Protein AF-A0A969IE16-F1 (afdb_monomer)

Solvent-accessible surface area (backbone atoms only — not comparable to full-atom values): 16145 Å² total; per-residue (Å²): 141,84,81,85,60,90,79,83,78,72,95,80,60,90,93,64,93,76,69,37,54,61,17,44,64,42,77,85,84,87,69,98,59,84,78,69,101,61,89,82,81,37,71,27,31,68,40,43,80,76,87,82,88,80,82,66,77,87,78,64,79,41,52,57,22,57,60,37,79,88,81,93,77,80,84,84,74,79,79,85,70,75,57,89,92,49,91,68,72,74,70,88,71,63,65,51,72,48,69,47,83,52,96,87,23,39,40,36,38,35,39,38,72,48,93,55,48,50,35,40,30,45,29,38,22,78,51,100,84,59,77,42,79,74,52,78,43,70,70,52,87,98,50,46,72,49,75,50,74,47,76,89,68,68,65,42,62,38,39,36,35,41,38,33,36,27,70,87,66,50,78,48,71,52,73,79,37,81,44,76,39,72,74,75,64,66,68,48,71,40,57,69,67,17,71,62,46,33,39,37,36,33,74,43,51,52,75,41,52,42,33,35,22,41,84,87,66,50,76,77,44,76,46,74,33,84,57,68,36,58,60,47,80,45,77,53,72,100,67,78,64,43,67,31,37,39,34,47,86,94,48,74,42,85,38,37,38,98

Radius of gyration: 37.21 Å; Cα contacts (8 Å, |Δi|>4): 464; chains: 1; bounding box: 57×72×101 Å

Structure (mmCIF, N/CA/C/O backbone):
data_AF-A0A969IE16-F1
#
_entry.id   AF-A0A969IE16-F1
#
loop_
_atom_site.group_PDB
_atom_site.id
_atom_site.type_symbol
_atom_site.label_atom_id
_atom_site.label_alt_id
_atom_site.label_comp_id
_atom_site.label_asym_id
_atom_site.label_entity_id
_atom_site.label_seq_id
_atom_site.pdbx_PDB_ins_code
_atom_site.Cartn_x
_atom_site.Cartn_y
_atom_site.Cartn_z
_atom_site.occupancy
_atom_site.B_iso_or_equiv
_atom_site.auth_seq_id
_atom_site.auth_comp_id
_atom_site.auth_asym_id
_atom_site.auth_atom_id
_atom_site.pdbx_PDB_model_num
ATOM 1 N N . MET A 1 1 ? 1.722 17.851 -39.954 1.00 42.44 1 MET A N 1
ATOM 2 C CA . MET A 1 1 ? 0.955 19.016 -40.426 1.00 42.44 1 MET A CA 1
ATOM 3 C C . MET A 1 1 ? 1.716 20.248 -39.992 1.00 42.44 1 MET A C 1
ATOM 5 O O . MET A 1 1 ? 1.753 20.522 -38.807 1.00 42.44 1 MET A O 1
ATOM 9 N N . GLU A 1 2 ? 2.359 20.914 -40.938 1.00 26.86 2 GLU A N 1
ATOM 10 C CA . GLU A 1 2 ? 2.408 22.371 -41.044 1.00 26.86 2 GLU A CA 1
ATOM 11 C C . GLU A 1 2 ? 2.876 22.633 -42.476 1.00 26.86 2 GLU A C 1
ATOM 13 O O . GLU A 1 2 ? 3.937 22.160 -42.878 1.00 26.86 2 GLU A O 1
ATOM 18 N N . VAL A 1 3 ? 2.042 23.287 -43.277 1.00 37.78 3 VAL A N 1
ATOM 19 C CA . VAL A 1 3 ? 2.473 23.854 -44.553 1.00 37.78 3 VAL A CA 1
ATOM 20 C C . VAL A 1 3 ? 2.306 25.344 -44.369 1.00 37.78 3 VAL A C 1
ATOM 22 O O . VAL A 1 3 ? 1.183 25.833 -44.254 1.00 37.78 3 VAL A O 1
ATOM 25 N N . ARG A 1 4 ? 3.426 26.053 -44.258 1.00 33.19 4 ARG A N 1
ATOM 26 C CA . ARG A 1 4 ? 3.413 27.509 -44.300 1.00 33.19 4 ARG A CA 1
ATOM 27 C C . ARG A 1 4 ? 3.286 27.911 -45.763 1.00 33.19 4 ARG A C 1
ATOM 29 O O . ARG A 1 4 ? 4.227 27.739 -46.533 1.00 33.19 4 ARG A O 1
ATOM 36 N N . GLY A 1 5 ? 2.099 28.371 -46.150 1.00 41.88 5 GLY A N 1
ATOM 37 C CA . GLY A 1 5 ? 1.962 29.214 -47.334 1.00 41.88 5 GLY A CA 1
ATOM 38 C C . GLY A 1 5 ? 2.622 30.558 -47.040 1.00 41.88 5 GLY A C 1
ATOM 39 O O . GLY A 1 5 ? 2.528 31.030 -45.910 1.00 41.88 5 GLY A O 1
ATOM 40 N N . GLY A 1 6 ? 3.327 31.125 -48.020 1.00 41.16 6 GLY A N 1
ATOM 41 C CA . GLY A 1 6 ? 3.998 32.412 -47.861 1.00 41.16 6 GLY A CA 1
ATOM 42 C C . GLY A 1 6 ? 2.996 33.510 -47.512 1.00 41.16 6 GLY A C 1
ATOM 43 O O . GLY A 1 6 ? 2.082 33.790 -48.275 1.00 41.16 6 GLY A O 1
ATOM 44 N N . ASP A 1 7 ? 3.184 34.110 -46.349 1.00 43.66 7 ASP A N 1
ATOM 45 C CA . ASP A 1 7 ? 2.354 35.131 -45.716 1.00 43.66 7 ASP A CA 1
ATOM 46 C C . ASP A 1 7 ? 2.906 36.548 -45.954 1.00 43.66 7 ASP A C 1
ATOM 48 O O . ASP A 1 7 ? 2.805 37.434 -45.109 1.00 43.66 7 ASP A O 1
ATOM 52 N N . ALA A 1 8 ? 3.509 36.786 -47.120 1.00 45.28 8 ALA A N 1
ATOM 53 C CA . ALA A 1 8 ? 3.999 38.112 -47.475 1.00 45.28 8 ALA A CA 1
ATOM 54 C C . ALA A 1 8 ? 2.849 38.998 -47.978 1.00 45.28 8 ALA A C 1
ATOM 56 O O . ALA A 1 8 ? 2.686 39.179 -49.179 1.00 45.28 8 ALA A O 1
ATOM 57 N N . ASP A 1 9 ? 2.086 39.563 -47.043 1.00 49.56 9 ASP A N 1
ATOM 58 C CA . ASP A 1 9 ? 1.078 40.595 -47.299 1.00 49.56 9 ASP A CA 1
ATOM 59 C C . ASP A 1 9 ? 1.469 41.866 -46.522 1.00 49.56 9 ASP A C 1
ATOM 61 O O . ASP A 1 9 ? 0.946 42.175 -45.454 1.00 49.56 9 ASP A O 1
ATOM 65 N N . ASN A 1 10 ? 2.481 42.587 -47.020 1.00 47.88 10 ASN A N 1
ATOM 66 C CA . ASN A 1 10 ? 2.971 43.835 -46.409 1.00 47.88 10 ASN A CA 1
ATOM 67 C C . ASN A 1 10 ? 2.652 45.055 -47.291 1.00 47.88 10 ASN A C 1
ATOM 69 O O . ASN A 1 10 ? 3.506 45.922 -47.507 1.00 47.88 10 ASN A O 1
ATOM 73 N N . ASP A 1 11 ? 1.415 45.116 -47.781 1.00 48.75 11 ASP A N 1
ATOM 74 C CA . ASP A 1 11 ? 0.915 46.011 -48.837 1.00 48.75 11 ASP A CA 1
ATOM 75 C C . ASP A 1 11 ? 0.783 47.506 -48.449 1.00 48.75 11 ASP A C 1
ATOM 77 O O . ASP A 1 11 ? -0.031 48.245 -48.991 1.00 48.75 11 ASP A O 1
ATOM 81 N N . LEU A 1 12 ? 1.560 47.999 -47.475 1.00 47.72 12 LEU A N 1
ATOM 82 C CA . LEU A 1 12 ? 1.444 49.383 -46.974 1.00 47.72 12 LEU A CA 1
ATOM 83 C C . LEU A 1 12 ? 2.780 50.138 -46.843 1.00 47.72 12 LEU A C 1
ATOM 85 O O . LEU A 1 12 ? 2.827 51.204 -46.228 1.00 47.72 12 LEU A O 1
ATOM 89 N N . ILE A 1 13 ? 3.877 49.636 -47.424 1.00 50.53 13 ILE A N 1
ATOM 90 C CA . ILE A 1 13 ? 5.187 50.315 -47.377 1.00 50.53 13 ILE A CA 1
ATOM 91 C C . ILE A 1 13 ? 5.521 50.929 -48.743 1.00 50.53 13 ILE A C 1
ATOM 93 O O . ILE A 1 13 ? 5.905 50.227 -49.676 1.00 50.53 13 ILE A O 1
ATOM 97 N N . ALA A 1 14 ? 5.435 52.258 -48.846 1.00 49.47 14 ALA A N 1
ATOM 98 C CA . ALA A 1 14 ? 5.802 53.002 -50.051 1.00 49.47 14 ALA A CA 1
ATOM 99 C C . ALA A 1 14 ? 7.294 52.821 -50.410 1.00 49.47 14 ALA A C 1
ATOM 101 O O . ALA A 1 14 ? 8.170 52.970 -49.556 1.00 49.47 14 ALA A O 1
ATOM 102 N N . GLY A 1 15 ? 7.583 52.527 -51.685 1.00 50.75 15 GLY A N 1
ATOM 103 C CA . GLY A 1 15 ? 8.948 52.424 -52.227 1.00 50.75 15 GLY A CA 1
ATOM 104 C C . GLY A 1 15 ? 9.529 51.008 -52.334 1.00 50.75 15 GLY A C 1
ATOM 105 O O . GLY A 1 15 ? 10.726 50.868 -52.580 1.00 50.75 15 GLY A O 1
ATOM 106 N N . ARG A 1 16 ? 8.721 49.955 -52.161 1.00 52.88 16 ARG A N 1
ATOM 107 C CA . ARG A 1 16 ? 9.145 48.564 -52.388 1.00 52.88 16 ARG A CA 1
ATOM 108 C C . ARG A 1 16 ? 8.321 47.943 -53.516 1.00 52.88 16 ARG A C 1
ATOM 110 O O . ARG A 1 16 ? 7.105 47.886 -53.415 1.00 52.88 16 ARG A O 1
ATOM 117 N N . CYS A 1 17 ? 8.988 47.501 -54.581 1.00 53.72 17 CYS A N 1
ATOM 118 C CA . CYS A 1 17 ? 8.360 46.727 -55.653 1.00 53.72 17 CYS A CA 1
ATOM 119 C C . CYS A 1 17 ? 8.268 45.265 -55.187 1.00 53.72 17 CYS A C 1
ATOM 121 O O . CYS A 1 17 ? 9.309 44.633 -54.982 1.00 53.72 17 CYS A O 1
ATOM 123 N N . TYR A 1 18 ? 7.062 44.732 -55.000 1.00 55.25 18 TYR A N 1
ATOM 124 C CA . TYR A 1 18 ? 6.850 43.317 -54.690 1.00 55.25 18 TYR A CA 1
ATOM 125 C C . TYR A 1 18 ? 6.189 42.616 -55.880 1.00 55.25 18 TYR A C 1
ATOM 127 O O . TYR A 1 18 ? 5.458 43.231 -56.645 1.00 55.25 18 TYR A O 1
ATOM 135 N N . GLY A 1 19 ? 6.495 41.332 -56.075 1.00 52.09 19 GLY A N 1
ATOM 136 C CA . GLY A 1 19 ? 5.800 40.497 -57.055 1.00 52.09 19 GLY A CA 1
ATOM 137 C C . GLY A 1 19 ? 4.499 39.950 -56.470 1.00 52.09 19 GLY A C 1
ATOM 138 O O . GLY A 1 19 ? 4.369 39.840 -55.252 1.00 52.09 19 GLY A O 1
ATOM 139 N N . ALA A 1 20 ? 3.551 39.577 -57.330 1.00 52.91 20 ALA A N 1
ATOM 140 C CA . ALA A 1 20 ? 2.318 38.937 -56.883 1.00 52.91 20 ALA A CA 1
ATOM 141 C C . ALA A 1 20 ? 2.622 37.637 -56.111 1.00 52.91 20 ALA A C 1
ATOM 143 O O . ALA A 1 20 ? 3.535 36.888 -56.468 1.00 52.91 20 ALA A O 1
ATOM 144 N N . GLY A 1 21 ? 1.857 37.372 -55.048 1.00 55.50 21 GLY A N 1
ATOM 145 C CA . GLY A 1 21 ? 2.008 36.163 -54.238 1.00 55.50 21 GLY A CA 1
ATOM 146 C C . GLY A 1 21 ? 1.845 34.887 -55.075 1.00 55.50 21 GLY A C 1
ATOM 147 O O . GLY A 1 21 ? 0.892 34.751 -55.845 1.00 55.50 21 GLY A O 1
ATOM 148 N N . GLY A 1 22 ? 2.790 33.952 -54.942 1.00 56.88 22 GLY A N 1
ATOM 149 C CA . GLY A 1 22 ? 2.736 32.650 -55.614 1.00 56.88 22 GLY A CA 1
ATOM 150 C C . GLY A 1 22 ? 1.655 31.734 -55.031 1.00 56.88 22 GLY A C 1
ATOM 151 O O . GLY A 1 22 ? 1.342 31.804 -53.841 1.00 56.88 22 GLY A O 1
ATOM 152 N N . GLY A 1 23 ? 1.090 30.852 -55.862 1.00 56.50 23 GLY A N 1
ATOM 153 C CA . GLY A 1 23 ? 0.103 29.866 -55.415 1.00 56.50 23 GLY A CA 1
ATOM 154 C C . GLY A 1 23 ? 0.731 28.832 -54.471 1.00 56.50 23 GLY A C 1
ATOM 155 O O . GLY A 1 23 ? 1.742 28.215 -54.801 1.00 56.50 23 GLY A O 1
ATOM 156 N N . GLY A 1 24 ? 0.146 28.623 -53.287 1.00 58.28 24 GLY A N 1
ATOM 157 C CA . GLY A 1 24 ? 0.629 27.624 -52.324 1.00 58.28 24 GLY A CA 1
ATOM 158 C C . GLY A 1 24 ? 0.684 26.201 -52.909 1.00 58.28 24 GLY A C 1
ATOM 159 O O . GLY A 1 24 ? -0.177 25.804 -53.699 1.00 58.28 24 GLY A O 1
ATOM 160 N N . GLY A 1 25 ? 1.704 25.428 -52.522 1.00 56.16 25 GLY A N 1
ATOM 161 C CA . GLY A 1 25 ? 1.885 24.033 -52.943 1.00 56.16 25 GLY A CA 1
ATOM 162 C C . GLY A 1 25 ? 0.983 23.045 -52.190 1.00 56.16 25 GLY A C 1
ATOM 163 O O . GLY A 1 25 ? 0.630 23.267 -51.030 1.00 56.16 25 GLY A O 1
ATOM 164 N N . GLY A 1 26 ? 0.615 21.940 -52.849 1.00 54.84 26 GLY A N 1
ATOM 165 C CA . GLY A 1 26 ? -0.214 20.881 -52.262 1.00 54.84 26 GLY A CA 1
ATOM 166 C C . GLY A 1 26 ? 0.490 20.097 -51.141 1.00 54.84 26 GLY A C 1
ATOM 167 O O . GLY A 1 26 ? 1.684 19.814 -51.221 1.00 54.84 26 GLY A O 1
ATOM 168 N N . GLY A 1 27 ? -0.255 19.727 -50.093 1.00 50.28 27 GLY A N 1
ATOM 169 C CA . GLY A 1 27 ? 0.232 18.927 -48.958 1.00 50.28 27 GLY A CA 1
ATOM 170 C C . GLY A 1 27 ? -0.046 17.423 -49.088 1.00 50.28 27 GLY A C 1
ATOM 171 O O . GLY A 1 27 ? -0.845 16.988 -49.915 1.00 50.28 27 GLY A O 1
ATOM 172 N N . THR A 1 28 ? 0.593 16.610 -48.242 1.00 53.06 28 THR A N 1
ATOM 173 C CA . THR A 1 28 ? 0.395 15.148 -48.201 1.00 53.06 28 THR A CA 1
ATOM 174 C C . THR A 1 28 ? -0.654 14.756 -47.157 1.00 53.06 28 THR A C 1
ATOM 176 O O . THR A 1 28 ? -0.564 15.170 -45.999 1.00 53.06 28 THR A O 1
ATOM 179 N N . ILE A 1 29 ? -1.622 13.917 -47.541 1.00 54.16 29 ILE A N 1
ATOM 180 C CA . ILE A 1 29 ? -2.645 13.348 -46.646 1.00 54.16 29 ILE A CA 1
ATOM 181 C C . ILE A 1 29 ? -2.369 11.852 -46.466 1.00 54.16 29 ILE A C 1
ATOM 183 O O . ILE A 1 29 ? -2.183 11.133 -47.446 1.00 54.16 29 ILE A O 1
ATOM 187 N N . TYR A 1 30 ? -2.363 11.382 -45.216 1.00 55.81 30 TYR A N 1
ATOM 188 C CA . TYR A 1 30 ? -2.084 9.988 -44.864 1.00 55.81 30 TYR A CA 1
ATOM 189 C C . TYR A 1 30 ? -3.334 9.306 -44.304 1.00 55.81 30 TYR A C 1
ATOM 191 O O . TYR A 1 30 ? -3.970 9.825 -43.387 1.00 55.81 30 TYR A O 1
ATOM 199 N N . PHE A 1 31 ? -3.639 8.105 -44.799 1.00 56.19 31 PHE A N 1
ATOM 200 C CA . PHE A 1 31 ? -4.693 7.244 -44.261 1.00 56.19 31 PHE A CA 1
ATOM 201 C C . PHE A 1 31 ? -4.073 5.958 -43.715 1.00 56.19 31 PHE A C 1
ATOM 203 O O . PHE A 1 31 ? -3.248 5.330 -44.371 1.00 56.19 31 PHE A O 1
ATOM 210 N N . LYS A 1 32 ? -4.471 5.559 -42.503 1.00 50.78 32 LYS A N 1
ATOM 211 C CA . LYS A 1 32 ? -3.962 4.342 -41.847 1.00 50.78 32 LYS A CA 1
ATOM 212 C C . LYS A 1 32 ? -4.517 3.049 -42.472 1.00 50.78 32 LYS A C 1
ATOM 214 O O . LYS A 1 32 ? -3.916 1.999 -42.298 1.00 50.78 32 LYS A O 1
ATOM 219 N N . ASN A 1 33 ? -5.640 3.138 -43.190 1.00 60.22 33 ASN A N 1
ATOM 220 C CA . ASN A 1 33 ? -6.394 2.026 -43.784 1.00 60.22 33 ASN A CA 1
ATOM 221 C C . ASN A 1 33 ? -6.844 2.387 -45.221 1.00 60.22 33 ASN A C 1
ATOM 223 O O . ASN A 1 33 ? -6.451 3.433 -45.737 1.00 60.22 33 ASN A O 1
ATOM 227 N N . THR A 1 34 ? -7.687 1.554 -45.854 1.00 59.12 34 THR A N 1
ATOM 228 C CA . THR A 1 34 ? -8.293 1.821 -47.177 1.00 59.12 34 THR A CA 1
ATOM 229 C C . THR A 1 34 ? -8.845 3.241 -47.269 1.00 59.12 34 THR A C 1
ATOM 231 O O . THR A 1 34 ? -9.634 3.654 -46.417 1.00 59.12 34 THR A O 1
ATOM 234 N N . ILE A 1 35 ? -8.416 3.968 -48.305 1.00 58.06 35 ILE A N 1
ATOM 235 C CA . ILE A 1 35 ? -8.807 5.357 -48.557 1.00 58.06 35 ILE A CA 1
ATOM 236 C C . ILE A 1 35 ? -10.342 5.395 -48.670 1.00 58.06 35 ILE A C 1
ATOM 238 O O . ILE A 1 35 ? -10.890 4.680 -49.513 1.00 58.06 35 ILE A O 1
ATOM 242 N N . PRO A 1 36 ? -11.057 6.160 -47.822 1.00 56.34 36 PRO A N 1
ATOM 243 C CA . PRO A 1 36 ? -12.496 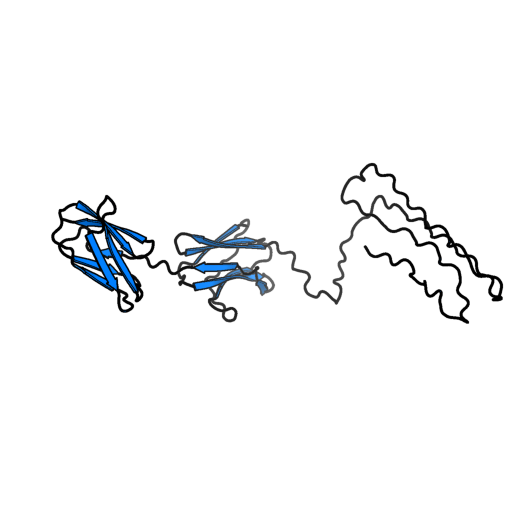6.338 -47.992 1.00 56.34 36 PRO A CA 1
ATOM 244 C C . PRO A 1 36 ? -12.772 6.938 -49.382 1.00 56.34 36 PRO A C 1
ATOM 246 O O . PRO A 1 36 ? -11.903 7.634 -49.905 1.00 56.34 36 PRO A O 1
ATOM 249 N N . PRO A 1 37 ? -13.938 6.691 -50.007 1.00 54.12 37 PRO A N 1
ATOM 250 C CA . PRO A 1 37 ? -14.259 7.231 -51.326 1.00 54.12 37 PRO A CA 1
ATOM 251 C C . PRO A 1 37 ? -14.436 8.750 -51.219 1.00 54.12 37 PRO A C 1
ATOM 253 O O . PRO A 1 37 ? -15.535 9.265 -51.039 1.00 54.12 37 PRO A O 1
ATOM 256 N N . VAL A 1 38 ? -13.318 9.462 -51.256 1.00 55.84 38 VAL A N 1
ATOM 257 C CA . VAL A 1 38 ? -13.221 10.910 -51.145 1.00 55.84 38 VAL A CA 1
ATOM 258 C C . VAL A 1 38 ? -12.516 11.392 -52.399 1.00 55.84 38 VAL A C 1
ATOM 260 O O . VAL A 1 38 ? -11.486 10.850 -52.804 1.00 55.84 38 VAL A O 1
ATOM 263 N N . THR A 1 39 ? -13.085 12.409 -53.034 1.00 52.59 39 THR A N 1
ATOM 264 C CA . THR A 1 39 ? -12.461 13.081 -54.168 1.00 52.59 39 THR A CA 1
ATOM 265 C C . THR A 1 39 ? -11.225 13.828 -53.664 1.00 52.59 39 THR A C 1
ATOM 267 O O . THR A 1 39 ? -11.344 14.863 -53.013 1.00 52.59 39 THR A O 1
ATOM 270 N N . ASN A 1 40 ? -10.032 13.293 -53.926 1.00 57.03 40 ASN A N 1
ATOM 271 C CA . ASN A 1 40 ? -8.771 13.941 -53.568 1.00 57.03 40 ASN A CA 1
ATOM 272 C C . ASN A 1 40 ? -8.393 14.932 -54.674 1.00 57.03 40 ASN A C 1
ATOM 274 O O . ASN A 1 40 ? -8.046 14.516 -55.777 1.00 57.03 40 ASN A O 1
ATOM 278 N N . ASN A 1 41 ? -8.461 16.233 -54.392 1.00 58.34 41 ASN A N 1
ATOM 279 C CA . ASN A 1 41 ? -7.926 17.254 -55.288 1.00 58.34 41 ASN A CA 1
ATOM 280 C C . ASN A 1 41 ? -6.509 17.623 -54.835 1.00 58.34 41 ASN A C 1
ATOM 282 O O . ASN A 1 41 ? -6.332 18.131 -53.729 1.00 58.34 41 ASN A O 1
ATOM 286 N N . THR A 1 42 ? -5.512 17.353 -55.677 1.00 59.53 42 THR A N 1
ATOM 287 C CA . THR A 1 42 ? -4.107 17.694 -55.416 1.00 59.53 42 THR A CA 1
ATOM 288 C C . THR A 1 42 ? -3.611 18.858 -56.269 1.00 59.53 42 THR A C 1
ATOM 290 O O . THR A 1 42 ? -2.415 19.139 -56.257 1.00 59.53 42 THR A O 1
ATOM 293 N N . ASN A 1 43 ? -4.493 19.542 -57.005 1.00 59.59 43 ASN A N 1
ATOM 294 C CA . ASN A 1 43 ? -4.106 20.682 -57.832 1.00 59.59 43 ASN A CA 1
ATOM 295 C C . ASN A 1 43 ? -3.456 21.774 -56.972 1.00 59.59 43 ASN A C 1
ATOM 297 O O . ASN A 1 43 ? -3.962 22.110 -55.899 1.00 59.59 43 ASN A O 1
ATOM 301 N N . GLY A 1 44 ? -2.335 22.318 -57.446 1.00 58.84 44 GLY A N 1
ATOM 302 C CA . GLY A 1 44 ? -1.690 23.454 -56.797 1.00 58.84 44 GLY A CA 1
ATOM 303 C C . GLY A 1 44 ? -2.559 24.710 -56.864 1.00 58.84 44 GLY A C 1
ATOM 304 O O . GLY A 1 44 ? -3.463 24.816 -57.699 1.00 58.84 44 GLY A O 1
ATOM 305 N N . GLY A 1 45 ? -2.305 25.656 -55.957 1.00 61.16 45 GLY A N 1
ATOM 306 C CA . GLY A 1 45 ? -3.013 26.934 -55.946 1.00 61.16 45 GLY A CA 1
ATOM 307 C C . GLY A 1 45 ? -2.786 27.718 -57.240 1.00 61.16 45 GLY A C 1
ATOM 308 O O . GLY A 1 45 ? -1.690 27.701 -57.804 1.00 61.16 45 GLY A O 1
ATOM 309 N N . VAL A 1 46 ? -3.822 28.419 -57.704 1.00 59.94 46 VAL A N 1
ATOM 310 C CA . VAL A 1 46 ? -3.711 29.346 -58.839 1.00 59.94 46 VAL A CA 1
ATOM 311 C C . VAL A 1 46 ? -2.772 30.491 -58.455 1.00 59.94 46 VAL A C 1
ATOM 313 O O . VAL A 1 46 ? -2.716 30.890 -57.291 1.00 59.94 46 VAL A O 1
ATOM 316 N N . ALA A 1 47 ? -2.028 31.001 -59.430 1.00 58.78 47 ALA A N 1
ATOM 317 C CA . ALA A 1 47 ? -1.185 32.171 -59.254 1.00 58.78 47 ALA A CA 1
ATOM 318 C C . ALA A 1 47 ? -2.008 33.392 -58.789 1.00 58.78 47 ALA A C 1
ATOM 320 O O . ALA A 1 47 ? -3.145 33.579 -59.232 1.00 58.78 47 ALA A O 1
ATOM 321 N N . GLY A 1 48 ? -1.449 34.213 -57.893 1.00 57.84 48 GLY A N 1
ATOM 322 C CA . GLY A 1 48 ? -2.110 35.427 -57.409 1.00 57.84 48 GLY A CA 1
ATOM 323 C C . GLY A 1 48 ? -2.371 36.453 -58.520 1.00 57.84 48 GLY A C 1
ATOM 324 O O . GLY A 1 48 ? -1.724 36.446 -59.563 1.00 57.84 48 GLY A O 1
ATOM 325 N N . ILE A 1 49 ? -3.327 37.358 -58.304 1.00 57.62 49 ILE A N 1
ATOM 326 C CA . ILE A 1 49 ? -3.594 38.471 -59.228 1.00 57.62 49 ILE A CA 1
ATOM 327 C C . ILE A 1 49 ? -2.620 39.610 -58.902 1.00 57.62 49 ILE A C 1
ATOM 329 O O . ILE A 1 49 ? -2.496 39.995 -57.744 1.00 57.62 49 ILE A O 1
ATOM 333 N N . ASN A 1 50 ? -1.936 40.155 -59.911 1.00 57.03 50 ASN A N 1
ATOM 334 C CA . ASN A 1 50 ? -1.116 41.361 -59.766 1.00 57.03 50 ASN A CA 1
ATOM 335 C C . ASN A 1 50 ? -2.023 42.608 -59.843 1.00 57.03 50 ASN A C 1
ATOM 337 O O . ASN A 1 50 ? -2.838 42.700 -60.764 1.00 57.03 50 ASN A O 1
ATOM 341 N N . ILE A 1 51 ? -1.924 43.528 -58.875 1.00 55.56 51 ILE A N 1
ATOM 342 C CA . ILE A 1 51 ? -2.833 44.690 -58.758 1.00 55.56 51 ILE A CA 1
ATOM 343 C C . ILE A 1 51 ? -2.072 46.034 -58.849 1.00 55.56 51 ILE A C 1
ATOM 345 O O . ILE A 1 51 ? -2.685 47.098 -58.793 1.00 55.56 51 ILE A O 1
ATOM 349 N N . ASP A 1 52 ? -0.756 46.047 -59.074 1.00 54.88 52 ASP A N 1
ATOM 350 C CA . ASP A 1 52 ? 0.057 47.263 -59.004 1.00 54.88 52 ASP A CA 1
ATOM 351 C C . ASP A 1 52 ? 0.601 47.757 -60.363 1.00 54.88 52 ASP A C 1
ATOM 353 O O . ASP A 1 52 ? 1.404 47.124 -61.039 1.00 54.88 52 ASP A O 1
ATOM 357 N N . ASN A 1 53 ? 0.195 48.980 -60.736 1.00 56.88 53 ASN A N 1
ATOM 358 C CA . ASN A 1 53 ? 0.699 49.748 -61.886 1.00 56.88 53 ASN A CA 1
ATOM 359 C C . ASN A 1 53 ? 1.513 50.974 -61.420 1.00 56.88 53 ASN A C 1
ATOM 361 O O . ASN A 1 53 ? 1.259 52.104 -61.834 1.00 56.88 53 ASN A O 1
ATOM 365 N N . ASN A 1 54 ? 2.458 50.768 -60.497 1.00 53.31 54 ASN A N 1
ATOM 366 C CA . ASN A 1 54 ? 3.177 51.854 -59.813 1.00 53.31 54 ASN A CA 1
ATOM 367 C C . ASN A 1 54 ? 4.560 52.196 -60.410 1.00 53.31 54 ASN A C 1
ATOM 369 O O . ASN A 1 54 ? 5.443 52.688 -59.712 1.00 53.31 54 ASN A O 1
ATOM 373 N N . GLY A 1 55 ? 4.767 51.971 -61.712 1.00 58.53 55 GLY A N 1
ATOM 374 C CA . GLY A 1 55 ? 5.970 52.444 -62.418 1.00 58.53 55 GLY A CA 1
ATOM 375 C C . GLY A 1 55 ? 7.277 51.706 -62.089 1.00 58.53 55 GLY A C 1
ATOM 376 O O . GLY A 1 55 ? 8.351 52.190 -62.444 1.00 58.53 55 GLY A O 1
ATOM 377 N N . CYS A 1 56 ? 7.212 50.538 -61.444 1.00 54.41 56 CYS A N 1
ATOM 378 C CA . CYS A 1 56 ? 8.334 49.596 -61.384 1.00 54.41 56 CYS A CA 1
ATOM 379 C C . CYS A 1 56 ? 8.548 48.924 -62.764 1.00 54.41 56 CYS A C 1
ATOM 381 O O . CYS A 1 56 ? 7.668 48.957 -63.625 1.00 54.41 56 CYS A O 1
ATOM 383 N N . ALA A 1 57 ? 9.727 48.327 -62.997 1.00 58.19 57 ALA A N 1
ATOM 384 C CA . ALA A 1 57 ? 10.005 47.552 -64.215 1.00 58.19 57 ALA A CA 1
ATOM 385 C C . ALA A 1 57 ? 8.988 46.405 -64.416 1.00 58.19 57 ALA A C 1
ATOM 387 O O . ALA A 1 57 ? 8.301 46.027 -63.470 1.00 58.19 57 ALA A O 1
ATOM 388 N N . ALA A 1 58 ? 8.903 45.862 -65.642 1.00 56.44 58 ALA A N 1
ATOM 389 C CA . ALA A 1 58 ? 7.900 44.867 -66.039 1.00 56.44 58 ALA A CA 1
ATOM 390 C C . ALA A 1 58 ? 7.704 43.768 -64.966 1.00 56.44 58 ALA A C 1
ATOM 392 O O . ALA A 1 58 ? 8.687 43.123 -64.587 1.00 56.44 58 ALA A O 1
ATOM 393 N N . PRO A 1 59 ? 6.472 43.566 -64.460 1.00 54.41 59 PRO A N 1
ATOM 394 C CA . PRO A 1 59 ? 6.222 42.663 -63.342 1.00 54.41 59 PRO A CA 1
ATOM 395 C C . PRO A 1 59 ? 6.573 41.215 -63.705 1.00 54.41 59 PRO A C 1
ATOM 397 O O . PRO A 1 59 ? 6.245 40.736 -64.792 1.00 54.41 59 PRO A O 1
ATOM 400 N N . ILE A 1 60 ? 7.225 40.504 -62.779 1.00 57.09 60 ILE A N 1
ATOM 401 C CA . ILE A 1 60 ? 7.415 39.052 -62.876 1.00 57.09 60 ILE A CA 1
ATOM 402 C C . ILE A 1 60 ? 6.061 38.404 -62.575 1.00 57.09 60 ILE A C 1
ATOM 404 O O . ILE A 1 60 ? 5.475 38.655 -61.519 1.00 57.09 60 ILE A O 1
ATOM 408 N N . LEU A 1 61 ? 5.550 37.606 -63.514 1.00 56.62 61 LEU A N 1
ATOM 409 C CA . LEU A 1 61 ? 4.270 36.926 -63.344 1.00 56.62 61 LEU A CA 1
ATOM 410 C C . LEU A 1 61 ? 4.376 35.868 -62.231 1.00 56.62 61 LEU A C 1
ATOM 412 O O . LEU A 1 61 ? 5.380 35.155 -62.173 1.00 56.62 61 LEU A O 1
ATOM 416 N N . PRO A 1 62 ? 3.366 35.755 -61.353 1.00 56.16 62 PRO A N 1
ATOM 417 C CA . PRO A 1 62 ? 3.324 34.691 -60.363 1.00 56.16 62 PRO A CA 1
ATOM 418 C C . PRO A 1 62 ? 3.114 33.344 -61.061 1.00 56.16 62 PRO A C 1
ATOM 420 O O . PRO A 1 62 ? 2.296 33.232 -61.975 1.00 56.16 62 PRO A O 1
ATOM 423 N N . ASP A 1 63 ? 3.823 32.317 -60.602 1.00 57.53 63 ASP A N 1
ATOM 424 C CA . ASP A 1 63 ? 3.611 30.945 -61.058 1.00 57.53 63 ASP A CA 1
ATOM 425 C C . ASP A 1 63 ? 2.540 30.240 -60.218 1.00 57.53 63 ASP A C 1
ATOM 427 O O . ASP A 1 63 ? 2.342 30.512 -59.025 1.00 57.53 63 ASP A O 1
ATOM 431 N N . ALA A 1 64 ? 1.836 29.308 -60.859 1.00 60.38 64 ALA A N 1
ATOM 432 C CA . ALA A 1 64 ? 0.936 28.401 -60.165 1.00 60.38 64 ALA A CA 1
ATOM 433 C C . ALA A 1 64 ? 1.736 27.418 -59.295 1.00 60.38 64 ALA A C 1
ATOM 435 O O . ALA A 1 64 ? 2.840 26.998 -59.649 1.00 60.38 64 ALA A O 1
ATOM 436 N N . GLY A 1 65 ? 1.151 27.009 -58.170 1.00 59.97 65 GLY A N 1
ATOM 437 C CA . GLY A 1 65 ? 1.733 25.960 -57.340 1.00 59.97 65 GLY A CA 1
ATOM 438 C C . GLY A 1 65 ? 1.783 24.623 -58.088 1.00 59.97 65 GLY A C 1
ATOM 439 O O . GLY A 1 65 ? 0.901 24.307 -58.890 1.00 59.97 65 GLY A O 1
ATOM 440 N N . LEU A 1 66 ? 2.792 23.797 -57.805 1.00 61.75 66 LEU A N 1
ATOM 441 C CA . LEU A 1 66 ? 2.840 22.429 -58.325 1.00 61.75 66 LEU A CA 1
ATOM 442 C C . LEU A 1 66 ? 1.753 21.561 -57.674 1.00 61.75 66 LEU A C 1
ATOM 444 O O . LEU A 1 66 ? 1.440 21.709 -56.488 1.00 61.75 66 LEU A O 1
ATOM 448 N N . ALA A 1 67 ? 1.201 20.627 -58.449 1.00 60.50 67 ALA A N 1
ATOM 449 C CA . ALA A 1 67 ? 0.256 19.647 -5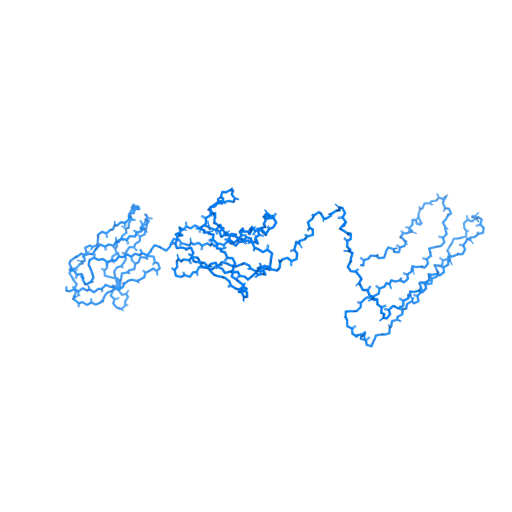7.932 1.00 60.50 67 ALA A CA 1
ATOM 450 C C . ALA A 1 67 ? 0.938 18.679 -56.947 1.00 60.50 67 ALA A C 1
ATOM 452 O O . ALA A 1 67 ? 2.072 18.245 -57.157 1.00 60.50 67 ALA A O 1
ATOM 453 N N . GLY A 1 68 ? 0.229 18.315 -55.879 1.00 58.59 68 GLY A N 1
ATOM 454 C CA . GLY A 1 68 ? 0.654 17.281 -54.938 1.00 58.59 68 GLY A CA 1
ATOM 455 C C . GLY A 1 68 ? 0.571 1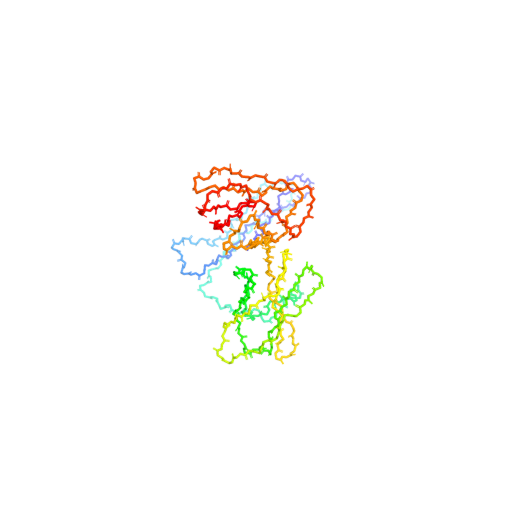5.874 -55.544 1.00 58.59 68 GLY A C 1
ATOM 456 O O . GLY A 1 68 ? -0.226 15.612 -56.448 1.00 58.59 68 GLY A O 1
ATOM 457 N N . ALA A 1 69 ? 1.370 14.946 -55.017 1.00 60.53 69 ALA A N 1
ATOM 458 C CA . ALA A 1 69 ? 1.391 13.549 -55.450 1.00 60.53 69 ALA A CA 1
ATOM 459 C C . ALA A 1 69 ? 0.628 12.634 -54.477 1.00 60.53 69 ALA A C 1
ATOM 461 O O . ALA A 1 69 ? 0.738 12.775 -53.257 1.00 60.53 69 ALA A O 1
ATOM 462 N N . VAL A 1 70 ? -0.104 11.654 -55.017 1.00 60.00 70 VAL A N 1
ATOM 463 C CA . VAL A 1 70 ? -0.715 10.568 -54.234 1.00 60.00 70 VAL A CA 1
ATOM 464 C C . VAL A 1 70 ? 0.254 9.390 -54.192 1.00 60.00 70 VAL A C 1
ATOM 466 O O . VAL A 1 70 ? 0.580 8.819 -55.229 1.00 60.00 70 VAL A O 1
ATOM 469 N N . ILE A 1 71 ? 0.701 9.007 -52.995 1.00 60.22 71 ILE A N 1
ATOM 470 C CA . ILE A 1 71 ? 1.581 7.848 -52.793 1.00 60.22 71 ILE A CA 1
ATOM 471 C C . ILE A 1 71 ? 0.742 6.708 -52.210 1.00 60.22 71 ILE A C 1
ATOM 473 O O . ILE A 1 71 ? 0.324 6.759 -51.056 1.00 60.22 71 ILE A O 1
ATOM 477 N N . SER A 1 72 ? 0.476 5.680 -53.018 1.00 55.69 72 SER A N 1
ATOM 478 C CA . SER A 1 72 ? -0.409 4.555 -52.673 1.00 55.69 72 SER A CA 1
ATOM 479 C C . SER A 1 72 ? 0.265 3.443 -51.863 1.00 55.69 72 SER A C 1
ATOM 481 O O . SER A 1 72 ? -0.419 2.576 -51.325 1.00 55.69 72 SER A O 1
ATOM 483 N N . SER A 1 73 ? 1.595 3.454 -51.754 1.00 55.78 73 SER A N 1
ATOM 484 C CA . SER A 1 73 ? 2.351 2.498 -50.945 1.00 55.78 73 SER A CA 1
ATOM 485 C C . SER A 1 73 ? 3.673 3.111 -50.500 1.00 55.78 73 SER A C 1
ATOM 487 O O . SER A 1 73 ? 4.516 3.433 -51.335 1.00 55.78 73 SER A O 1
ATOM 489 N N . TYR A 1 74 ? 3.872 3.239 -49.192 1.00 54.31 74 TYR A N 1
ATOM 490 C CA . TYR A 1 74 ? 5.164 3.584 -48.612 1.00 54.31 74 TYR A CA 1
ATOM 491 C C . TYR A 1 74 ? 5.547 2.504 -47.599 1.00 54.31 74 TYR A C 1
ATOM 493 O O . TYR A 1 74 ? 4.733 2.093 -46.773 1.00 54.31 74 TYR A O 1
ATOM 501 N N . ALA A 1 75 ? 6.782 2.013 -47.681 1.00 49.59 75 ALA A N 1
ATOM 502 C CA . ALA A 1 75 ? 7.352 1.180 -46.636 1.00 49.59 75 ALA A CA 1
ATOM 503 C C . ALA A 1 75 ? 7.929 2.119 -45.576 1.00 49.59 75 ALA A C 1
ATOM 505 O O . ALA A 1 75 ? 8.856 2.879 -45.852 1.00 49.59 75 ALA A O 1
ATOM 506 N N . PHE A 1 76 ? 7.378 2.100 -44.366 1.00 51.22 76 PHE A N 1
ATOM 507 C CA . PHE A 1 76 ? 8.078 2.697 -43.239 1.00 51.22 76 PHE A CA 1
ATOM 508 C C . PHE A 1 76 ? 9.260 1.784 -42.898 1.00 51.22 76 PHE A C 1
ATOM 510 O O . PHE A 1 76 ? 9.079 0.640 -42.492 1.00 51.22 76 PHE A O 1
ATOM 517 N N . SER A 1 77 ? 10.480 2.289 -43.051 1.00 52.03 77 SER A N 1
ATOM 518 C CA . SER A 1 77 ? 11.564 1.851 -42.181 1.00 52.03 77 SER A CA 1
ATOM 519 C C . SER A 1 77 ? 11.532 2.781 -40.982 1.00 52.03 77 SER A C 1
ATOM 521 O O . SER A 1 77 ? 11.579 4.000 -41.146 1.00 52.03 77 SER A O 1
ATOM 523 N N . SER A 1 78 ? 11.421 2.232 -39.775 1.00 50.31 78 SER A N 1
ATOM 524 C CA . SER A 1 78 ? 11.716 3.009 -38.574 1.00 50.31 78 SER A CA 1
ATOM 525 C C . SER A 1 78 ? 13.133 3.568 -38.694 1.00 50.31 78 SER A C 1
ATOM 527 O O . SER A 1 78 ? 14.038 2.826 -39.086 1.00 50.31 78 SER A O 1
ATOM 529 N N . SER A 1 79 ? 13.326 4.847 -38.364 1.00 45.66 79 SER A N 1
ATOM 530 C CA . SER A 1 79 ? 14.675 5.396 -38.217 1.00 45.66 79 SER A CA 1
ATOM 531 C C . SER A 1 79 ? 15.419 4.563 -37.176 1.00 45.66 79 SER A C 1
ATOM 533 O O . SER A 1 79 ? 14.936 4.404 -36.054 1.00 45.66 79 SER A O 1
ATOM 535 N N . VAL A 1 80 ? 16.554 3.991 -37.568 1.00 53.38 80 VAL A N 1
ATOM 536 C CA . VAL A 1 80 ? 17.500 3.348 -36.645 1.00 53.38 80 VAL A CA 1
ATOM 537 C C . VAL A 1 80 ? 18.480 4.354 -36.048 1.00 53.38 80 VAL A C 1
ATOM 539 O O . VAL A 1 80 ? 19.160 4.015 -35.085 1.00 53.38 80 VAL A O 1
ATOM 542 N N . ASP A 1 81 ? 18.494 5.589 -36.557 1.00 53.66 81 ASP A N 1
ATOM 543 C CA . ASP A 1 81 ? 19.243 6.690 -35.969 1.00 53.66 81 ASP A CA 1
ATOM 544 C C . ASP A 1 81 ? 18.360 7.424 -34.949 1.00 53.66 81 ASP A C 1
ATOM 546 O O . ASP A 1 81 ? 17.342 8.022 -35.336 1.00 53.66 81 ASP A O 1
ATOM 550 N N . PRO A 1 82 ? 18.686 7.363 -33.644 1.00 51.09 82 PRO A N 1
ATOM 551 C CA . PRO A 1 82 ? 18.070 8.237 -32.662 1.00 51.09 82 PRO A CA 1
ATOM 552 C C . PRO A 1 82 ? 18.499 9.679 -32.953 1.00 51.09 82 PRO A C 1
ATOM 554 O O . PRO A 1 82 ? 19.682 9.967 -33.090 1.00 51.09 82 PRO A O 1
ATOM 557 N N . SER A 1 83 ? 17.534 10.594 -33.043 1.00 49.34 83 SER A N 1
ATOM 558 C CA . SER A 1 83 ? 17.820 12.029 -33.073 1.00 49.34 83 SER A CA 1
ATOM 559 C C . SER A 1 83 ? 18.525 12.440 -31.778 1.00 49.34 83 SER A C 1
ATOM 561 O O . SER A 1 83 ? 18.036 12.091 -30.698 1.00 49.34 83 SER A O 1
ATOM 563 N N . ASP A 1 84 ? 19.591 13.238 -31.872 1.00 55.56 84 ASP A N 1
ATOM 564 C CA . ASP A 1 84 ? 20.357 13.749 -30.721 1.00 55.56 84 ASP A CA 1
ATOM 565 C C . ASP A 1 84 ? 19.496 14.519 -29.691 1.00 55.56 84 ASP A C 1
ATOM 567 O O . ASP A 1 84 ? 19.863 14.621 -28.522 1.00 55.56 84 ASP A O 1
ATOM 571 N N . ASP A 1 85 ? 18.296 14.969 -30.079 1.00 53.03 85 ASP A N 1
ATOM 572 C CA . ASP A 1 85 ? 17.330 15.654 -29.207 1.00 53.03 85 ASP A CA 1
ATOM 573 C C . ASP A 1 85 ? 16.434 14.720 -28.366 1.00 53.03 85 ASP A C 1
ATOM 575 O O . ASP A 1 85 ? 15.583 15.184 -27.601 1.00 53.03 85 ASP A O 1
ATOM 579 N N . CYS A 1 86 ? 16.596 13.394 -28.461 1.00 47.50 86 CYS A N 1
ATOM 580 C CA . CYS A 1 86 ? 15.838 12.447 -27.637 1.00 47.50 86 CYS A CA 1
ATOM 581 C C . CYS A 1 86 ? 16.709 11.273 -27.144 1.00 47.50 86 CYS A C 1
ATOM 583 O O . CYS A 1 86 ? 16.566 10.144 -27.616 1.00 47.50 86 CYS A O 1
ATOM 585 N N . PRO A 1 87 ? 17.587 11.486 -26.144 1.00 49.66 87 PRO A N 1
ATOM 586 C CA . PRO A 1 87 ? 18.517 10.458 -25.657 1.00 49.66 87 PRO A CA 1
ATOM 587 C C . PRO A 1 87 ? 17.839 9.295 -24.910 1.00 49.66 87 PRO A C 1
ATOM 589 O O . PRO A 1 87 ? 18.505 8.354 -24.481 1.00 49.66 87 PRO A O 1
ATOM 592 N N . PHE A 1 88 ? 16.514 9.325 -24.750 1.00 50.56 88 PHE A N 1
ATOM 593 C CA . PHE A 1 88 ? 15.752 8.271 -24.091 1.00 50.56 88 PHE A CA 1
ATOM 594 C C . PHE A 1 88 ? 14.677 7.726 -25.024 1.00 50.56 88 PHE A C 1
ATOM 596 O O . PHE A 1 88 ? 13.481 7.837 -24.755 1.00 50.56 88 PHE A O 1
ATOM 603 N N . ALA A 1 89 ? 15.109 7.070 -26.103 1.00 42.22 89 ALA A N 1
ATOM 604 C CA . ALA A 1 89 ? 14.284 6.044 -26.722 1.00 42.22 89 ALA A CA 1
ATOM 605 C C . ALA A 1 89 ? 13.882 5.058 -25.612 1.00 42.22 89 ALA A C 1
ATOM 607 O O . ALA A 1 89 ? 14.721 4.343 -25.052 1.00 42.22 89 ALA A O 1
ATOM 608 N N . LEU A 1 90 ? 12.606 5.095 -25.217 1.00 48.69 90 LEU A N 1
ATOM 609 C CA . LEU A 1 90 ? 12.087 4.246 -24.157 1.00 48.69 90 LEU A CA 1
ATOM 610 C C . LEU A 1 90 ? 12.354 2.803 -24.576 1.00 48.69 90 LEU A C 1
ATOM 612 O O . LEU A 1 90 ? 11.883 2.354 -25.621 1.00 48.69 90 LEU A O 1
ATOM 616 N N . SER A 1 91 ? 13.170 2.095 -23.795 1.00 48.69 91 SER A N 1
ATOM 617 C CA . SER A 1 91 ? 13.502 0.716 -24.114 1.00 48.69 91 SER A CA 1
ATOM 618 C C . SER A 1 91 ? 12.213 -0.075 -24.311 1.00 48.69 91 SER A C 1
ATOM 620 O O . SER A 1 91 ? 11.345 -0.067 -23.444 1.00 48.69 91 SER A O 1
ATOM 622 N N . THR A 1 92 ? 12.129 -0.786 -25.431 1.00 55.44 92 THR A N 1
ATOM 623 C CA . THR A 1 92 ? 10.997 -1.611 -25.886 1.00 55.44 92 THR A CA 1
ATOM 624 C C . THR A 1 92 ? 10.658 -2.801 -24.976 1.00 55.44 92 THR A C 1
ATOM 626 O O . THR A 1 92 ? 9.960 -3.724 -25.388 1.00 55.44 92 THR A O 1
ATOM 629 N N . LEU A 1 93 ? 11.138 -2.806 -23.729 1.00 63.69 93 LEU A N 1
ATOM 630 C CA . LEU A 1 93 ? 10.753 -3.781 -22.722 1.00 63.69 93 LEU A CA 1
ATOM 631 C C . LEU A 1 93 ? 9.298 -3.505 -22.326 1.00 63.69 93 LEU A C 1
ATOM 633 O O . LEU A 1 93 ? 9.011 -2.552 -21.599 1.00 63.69 93 LEU A O 1
ATOM 637 N N . PHE A 1 94 ? 8.379 -4.335 -22.816 1.00 65.62 94 PHE A N 1
ATOM 638 C CA . PHE A 1 94 ? 6.988 -4.288 -22.390 1.00 65.62 94 PHE A CA 1
ATOM 639 C C . PHE A 1 94 ? 6.918 -4.689 -20.918 1.00 65.62 94 PHE A C 1
ATOM 641 O O . PHE A 1 94 ? 7.186 -5.840 -20.563 1.00 65.62 94 PHE A O 1
ATOM 648 N N . ILE A 1 95 ? 6.587 -3.723 -20.061 1.00 78.62 95 ILE A N 1
ATOM 649 C CA . ILE A 1 95 ? 6.300 -3.991 -18.661 1.00 78.62 95 ILE A CA 1
ATOM 650 C C . ILE A 1 95 ? 5.046 -3.260 -18.211 1.00 78.62 95 ILE A C 1
ATOM 652 O O . ILE A 1 95 ? 4.921 -2.042 -18.357 1.00 78.62 95 ILE A O 1
ATOM 656 N N . SER A 1 96 ? 4.124 -4.013 -17.621 1.00 90.12 96 SER A N 1
ATOM 657 C CA . SER A 1 96 ? 3.024 -3.450 -16.848 1.00 90.12 96 SER A CA 1
ATOM 658 C C . SER A 1 96 ? 3.317 -3.676 -15.371 1.00 90.12 96 SER A C 1
ATOM 660 O O . SER A 1 96 ? 3.728 -4.760 -14.978 1.00 90.12 96 SER A O 1
ATOM 662 N N . PHE A 1 97 ? 3.156 -2.643 -14.550 1.00 94.62 97 PHE A N 1
ATOM 663 C CA . PHE A 1 97 ? 3.295 -2.738 -13.099 1.00 94.62 97 PHE A CA 1
ATOM 664 C C . PHE A 1 97 ? 2.072 -2.100 -12.464 1.00 94.62 97 PHE A C 1
ATOM 666 O O . PHE A 1 97 ? 1.689 -0.985 -12.832 1.00 94.62 97 PHE A O 1
ATOM 673 N N . ASN A 1 98 ? 1.464 -2.798 -11.516 1.00 95.75 98 ASN A N 1
ATOM 674 C CA . ASN A 1 98 ? 0.327 -2.329 -10.753 1.00 95.75 98 ASN A CA 1
ATOM 675 C C . ASN A 1 98 ? 0.506 -2.634 -9.266 1.00 95.75 98 ASN A C 1
ATOM 677 O O . ASN A 1 98 ? 1.201 -3.568 -8.877 1.00 95.75 98 ASN A O 1
ATOM 681 N N . ALA A 1 99 ? -0.145 -1.827 -8.437 1.00 95.25 99 ALA A N 1
ATOM 682 C CA . ALA A 1 99 ? -0.227 -2.043 -7.004 1.00 95.25 99 ALA A CA 1
ATOM 683 C C . ALA A 1 99 ? -1.671 -1.796 -6.572 1.00 95.25 99 ALA A C 1
ATOM 685 O O . ALA A 1 99 ? -2.293 -0.829 -7.022 1.00 95.25 99 ALA A O 1
ATOM 686 N N . ARG A 1 100 ? -2.209 -2.651 -5.702 1.00 93.31 100 ARG A N 1
ATOM 687 C CA . ARG A 1 100 ? -3.549 -2.480 -5.130 1.00 93.31 100 ARG A CA 1
ATOM 688 C C . ARG A 1 100 ? -3.587 -2.901 -3.668 1.00 93.31 100 ARG A C 1
ATOM 690 O O . ARG A 1 100 ? -2.892 -3.822 -3.253 1.00 93.31 100 ARG A O 1
ATOM 697 N N . LEU A 1 101 ? -4.416 -2.218 -2.887 1.00 89.50 101 LEU A N 1
ATOM 698 C CA . LEU A 1 101 ? -4.663 -2.560 -1.491 1.00 89.50 101 LEU A CA 1
ATOM 699 C C . LEU A 1 101 ? -5.690 -3.701 -1.424 1.00 89.50 101 LEU A C 1
ATOM 701 O O . LEU A 1 101 ? -6.800 -3.555 -1.930 1.00 89.50 101 LEU A O 1
ATOM 705 N N . VAL A 1 102 ? -5.329 -4.817 -0.793 1.00 86.44 102 VAL A N 1
ATOM 706 C CA . VAL A 1 102 ? -6.188 -5.991 -0.577 1.00 86.44 102 VAL A CA 1
ATOM 707 C C . VAL A 1 102 ? -6.020 -6.438 0.871 1.00 86.44 102 VAL A C 1
ATOM 709 O O . VAL A 1 102 ? -4.911 -6.751 1.288 1.00 86.44 102 VAL A O 1
ATOM 712 N N . ASN A 1 103 ? -7.101 -6.469 1.657 1.00 81.75 103 ASN A N 1
ATOM 713 C CA . ASN A 1 103 ? -7.078 -6.922 3.059 1.00 81.75 103 ASN A CA 1
ATOM 714 C C . ASN A 1 103 ? -5.965 -6.268 3.908 1.00 81.75 103 ASN A C 1
ATOM 716 O O . ASN A 1 103 ? -5.233 -6.959 4.611 1.00 81.75 103 ASN A O 1
ATOM 720 N N . GLN A 1 104 ? -5.816 -4.939 3.810 1.00 77.94 104 GLN A N 1
ATOM 721 C CA . GLN A 1 104 ? -4.767 -4.149 4.485 1.00 77.94 104 GLN A CA 1
ATOM 722 C C . GLN A 1 104 ? -3.325 -4.519 4.113 1.00 77.94 104 GLN A C 1
ATOM 724 O O . GLN A 1 104 ? -2.393 -4.131 4.805 1.00 77.94 104 GLN A O 1
ATOM 729 N N . LYS A 1 105 ? -3.127 -5.233 3.009 1.00 87.44 105 LYS A N 1
ATOM 730 C CA . LYS A 1 105 ? -1.819 -5.545 2.437 1.00 87.44 105 LYS A CA 1
ATOM 731 C C . LYS A 1 105 ? -1.749 -4.974 1.037 1.00 87.44 105 LYS A C 1
ATOM 733 O O . LYS A 1 105 ? -2.779 -4.800 0.384 1.00 87.44 105 LYS A O 1
ATOM 738 N N . VAL A 1 106 ? -0.550 -4.673 0.561 1.00 93.31 106 VAL A N 1
ATOM 739 C CA . VAL A 1 106 ? -0.397 -4.189 -0.812 1.00 93.31 106 VAL A CA 1
ATOM 740 C C . VAL A 1 106 ? 0.032 -5.343 -1.696 1.00 93.31 106 VAL A C 1
ATOM 742 O O . VAL A 1 106 ? 1.117 -5.895 -1.538 1.00 93.31 106 VAL A O 1
ATOM 745 N N . LEU A 1 107 ? -0.839 -5.699 -2.633 1.00 96.06 107 LEU A N 1
ATOM 746 C CA . LEU A 1 107 ? -0.540 -6.645 -3.692 1.00 96.06 107 LEU A CA 1
ATOM 747 C C . LEU A 1 107 ? 0.098 -5.887 -4.858 1.00 96.06 107 LEU A C 1
ATOM 749 O O . LEU A 1 107 ? -0.494 -4.952 -5.401 1.00 96.06 107 LEU A O 1
ATOM 753 N N . LEU A 1 108 ? 1.308 -6.295 -5.216 1.00 97.00 108 LEU A N 1
ATOM 754 C CA . LEU A 1 108 ? 2.072 -5.826 -6.362 1.00 97.00 108 LEU A CA 1
ATOM 755 C C . LEU A 1 108 ? 1.954 -6.866 -7.468 1.00 97.00 108 LEU A C 1
ATOM 757 O O . LEU A 1 108 ? 2.207 -8.041 -7.225 1.00 97.00 108 LEU A O 1
ATOM 761 N N . GLU A 1 109 ? 1.606 -6.437 -8.671 1.00 96.44 109 GLU A N 1
ATOM 762 C CA . GLU A 1 109 ? 1.436 -7.309 -9.833 1.00 96.44 109 GLU A CA 1
ATOM 763 C C . GLU A 1 109 ? 2.170 -6.709 -11.022 1.00 96.44 109 GLU A C 1
ATOM 765 O O . GLU A 1 109 ? 2.098 -5.501 -11.265 1.00 96.44 109 GLU A O 1
ATOM 770 N N . TRP A 1 110 ? 2.872 -7.545 -11.779 1.00 95.38 110 TRP A N 1
ATOM 771 C CA . TRP A 1 110 ? 3.488 -7.115 -13.025 1.00 95.38 110 TRP A CA 1
ATOM 772 C C . TRP A 1 110 ? 3.488 -8.188 -14.091 1.00 95.38 110 TRP A C 1
ATOM 774 O O . TRP A 1 110 ? 3.505 -9.386 -13.812 1.00 95.38 110 TRP A O 1
ATOM 784 N N . GLU A 1 111 ? 3.510 -7.717 -15.330 1.00 93.12 111 GLU A N 1
ATOM 785 C CA . GLU A 1 111 ? 3.749 -8.536 -16.504 1.00 93.12 111 GLU A CA 1
ATOM 786 C C . GLU A 1 111 ? 4.993 -8.029 -17.218 1.00 93.12 111 GLU A C 1
ATOM 788 O O . GLU A 1 111 ? 5.076 -6.835 -17.501 1.00 93.12 111 GLU A O 1
ATOM 793 N N . ALA A 1 112 ? 5.955 -8.914 -17.475 1.00 90.25 112 ALA A N 1
ATOM 794 C CA . ALA A 1 112 ? 7.235 -8.563 -18.076 1.00 90.25 112 ALA A CA 1
ATOM 795 C C . ALA A 1 112 ? 7.747 -9.667 -19.008 1.00 90.25 112 ALA A C 1
ATOM 797 O O . ALA A 1 112 ? 7.604 -10.856 -18.712 1.00 90.25 112 ALA A O 1
ATOM 798 N N . ASP A 1 113 ? 8.417 -9.266 -20.090 1.00 88.25 113 ASP A N 1
ATOM 799 C CA . ASP A 1 113 ? 9.257 -10.178 -20.868 1.00 88.25 113 ASP A CA 1
ATOM 800 C C . ASP A 1 113 ? 10.571 -10.445 -20.119 1.00 88.25 113 ASP A C 1
ATOM 802 O O . ASP A 1 113 ? 11.418 -9.565 -19.940 1.00 88.25 113 ASP A O 1
ATOM 806 N N . VAL A 1 114 ? 10.741 -11.690 -19.679 1.00 89.12 114 VAL A N 1
ATOM 807 C CA . VAL A 1 114 ? 11.891 -12.135 -18.891 1.00 89.12 114 VAL A CA 1
ATOM 808 C C . VAL A 1 114 ? 13.144 -12.425 -19.713 1.00 89.12 114 VAL A C 1
ATOM 810 O O . VAL A 1 114 ? 14.211 -12.628 -19.128 1.00 89.12 114 VAL A O 1
ATOM 813 N N . SER A 1 115 ? 13.062 -12.413 -21.049 1.00 87.00 115 SER A N 1
ATOM 814 C CA . SER A 1 115 ? 14.163 -12.786 -21.950 1.00 87.00 115 SER A CA 1
ATOM 815 C C . SER A 1 115 ? 15.478 -12.058 -21.629 1.00 87.00 115 SER A C 1
ATOM 817 O O . SER A 1 115 ? 16.562 -12.653 -21.681 1.00 87.00 115 SER A O 1
ATOM 819 N N . ARG A 1 116 ? 15.384 -10.792 -21.203 1.00 88.00 116 ARG A N 1
ATOM 820 C CA . ARG A 1 116 ? 16.520 -9.908 -20.887 1.00 88.00 116 ARG A CA 1
ATOM 821 C C . ARG A 1 116 ? 16.672 -9.575 -19.400 1.00 88.00 116 ARG A C 1
ATOM 823 O O . ARG A 1 11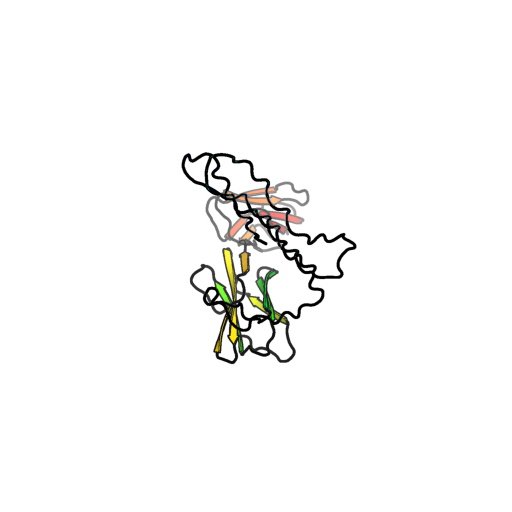6 ? 17.588 -8.834 -19.045 1.00 88.00 116 ARG A O 1
ATOM 830 N N . ILE A 1 117 ? 15.807 -10.097 -18.534 1.00 91.06 117 ILE A N 1
ATOM 831 C CA . ILE A 1 117 ? 15.770 -9.746 -17.109 1.00 91.06 117 ILE A CA 1
ATOM 832 C C . ILE A 1 117 ? 16.595 -10.754 -16.303 1.00 91.06 117 ILE A C 1
ATOM 834 O O . ILE A 1 117 ? 16.565 -11.955 -16.564 1.00 91.06 117 ILE A O 1
ATOM 838 N N . LYS A 1 118 ? 17.361 -10.247 -15.337 1.00 94.31 118 LYS A N 1
ATOM 839 C CA . LYS A 1 118 ? 18.148 -11.019 -14.367 1.00 94.31 118 LYS A CA 1
ATOM 840 C C . LYS A 1 118 ? 17.436 -11.111 -13.020 1.00 94.31 118 LYS A C 1
ATOM 842 O O . LYS A 1 118 ? 17.370 -12.197 -12.458 1.00 94.31 118 LYS A O 1
ATOM 847 N N . SER A 1 119 ? 16.886 -10.004 -12.518 1.00 95.50 119 SER A N 1
ATOM 848 C CA . SER A 1 119 ? 16.076 -10.013 -11.296 1.00 95.50 119 SER A CA 1
ATOM 849 C C . SER A 1 119 ? 15.061 -8.873 -11.235 1.00 95.50 119 SER A C 1
ATOM 851 O O . SER A 1 119 ? 15.233 -7.812 -11.844 1.00 95.50 119 SER A O 1
ATOM 853 N N . PHE A 1 120 ? 13.992 -9.116 -10.478 1.00 96.44 120 PHE A N 1
ATOM 854 C CA . PHE A 1 120 ? 12.963 -8.153 -10.111 1.00 96.44 120 PHE A CA 1
ATOM 855 C C . PHE A 1 120 ? 13.116 -7.780 -8.640 1.00 96.44 120 PHE A C 1
ATOM 857 O O . PHE A 1 120 ? 13.172 -8.649 -7.774 1.00 96.44 120 PHE A O 1
ATOM 864 N N . ILE A 1 121 ? 13.137 -6.489 -8.346 1.00 97.38 121 ILE A N 1
ATOM 865 C CA . ILE A 1 121 ? 13.306 -5.947 -7.002 1.00 97.38 121 ILE A CA 1
ATOM 866 C C . ILE A 1 121 ? 12.153 -4.969 -6.756 1.00 97.38 121 ILE A C 1
ATOM 868 O O . ILE A 1 121 ? 12.233 -3.803 -7.154 1.00 97.38 121 ILE A O 1
ATOM 872 N N . PRO A 1 122 ? 11.042 -5.424 -6.155 1.00 97.00 122 PRO A N 1
ATOM 873 C CA . PRO A 1 122 ? 10.000 -4.526 -5.688 1.00 97.00 122 PRO A CA 1
ATOM 874 C C . PRO A 1 122 ? 10.560 -3.600 -4.605 1.00 97.00 122 PRO A C 1
ATOM 876 O O . PRO A 1 122 ? 11.168 -4.057 -3.631 1.00 97.00 122 PRO A O 1
ATOM 879 N N . GLU A 1 123 ? 10.351 -2.300 -4.775 1.00 96.31 123 GLU A N 1
ATOM 880 C CA . GLU A 1 123 ? 10.785 -1.271 -3.837 1.00 96.31 123 GLU A CA 1
ATOM 881 C C . GLU A 1 123 ? 9.584 -0.440 -3.385 1.00 96.31 123 GLU A C 1
ATOM 883 O O . GLU A 1 123 ? 8.690 -0.125 -4.181 1.00 96.31 123 GLU A O 1
ATOM 888 N N . LYS A 1 124 ? 9.584 -0.056 -2.107 1.00 95.44 124 LYS A N 1
ATOM 889 C CA . LYS A 1 124 ? 8.609 0.877 -1.541 1.00 95.44 124 LYS A CA 1
ATOM 890 C C . LYS A 1 124 ? 9.287 2.112 -0.993 1.00 95.44 124 LYS A C 1
ATOM 892 O O . LYS A 1 124 ? 10.474 2.101 -0.679 1.00 95.44 124 LYS A O 1
ATOM 897 N N . SER A 1 125 ? 8.514 3.176 -0.862 1.00 94.19 125 SER A N 1
ATOM 898 C CA . SER A 1 125 ? 8.972 4.385 -0.215 1.00 94.19 125 SER A CA 1
ATOM 899 C C . SER A 1 125 ? 7.843 5.148 0.464 1.00 94.19 125 SER A C 1
ATOM 901 O O . SER A 1 125 ? 6.753 5.298 -0.091 1.00 94.19 125 SER A O 1
ATOM 903 N N . PHE A 1 126 ? 8.135 5.680 1.649 1.00 87.94 126 PHE A N 1
ATOM 904 C CA . PHE A 1 126 ? 7.260 6.592 2.394 1.00 87.94 126 PHE A CA 1
ATOM 905 C C . PHE A 1 126 ? 7.548 8.074 2.082 1.00 87.94 126 PHE A C 1
ATOM 907 O O . PHE A 1 126 ? 6.773 8.950 2.458 1.00 87.94 126 PHE A O 1
ATOM 914 N N . SER A 1 127 ? 8.645 8.367 1.375 1.00 78.56 127 SER A N 1
ATOM 915 C CA . SER A 1 127 ? 9.023 9.699 0.879 1.00 78.56 127 SER A CA 1
ATOM 916 C C . SER A 1 127 ? 9.473 9.611 -0.586 1.00 78.56 127 SER A C 1
ATOM 918 O O . SER A 1 127 ? 9.826 8.549 -1.072 1.00 78.56 127 SER A O 1
ATOM 920 N N . SER A 1 128 ? 9.493 10.679 -1.375 1.00 71.50 128 SER A N 1
ATOM 921 C CA . SER A 1 128 ? 9.963 10.557 -2.772 1.00 71.50 128 SER A CA 1
ATOM 922 C C . SER A 1 128 ? 11.477 10.285 -2.907 1.00 71.50 128 SER A C 1
ATOM 924 O O . SER A 1 128 ? 11.942 10.014 -4.012 1.00 71.50 128 SER A O 1
ATOM 926 N N . SER A 1 129 ? 12.248 10.325 -1.812 1.00 77.00 129 SER A N 1
ATOM 927 C CA . SER A 1 129 ? 13.718 10.342 -1.832 1.00 77.00 129 SER A CA 1
ATOM 928 C C . SER A 1 129 ? 14.419 9.055 -1.377 1.00 77.00 129 SER A C 1
ATOM 930 O O . SER A 1 129 ? 15.549 8.825 -1.804 1.00 77.00 129 SER A O 1
ATOM 932 N N . ARG A 1 130 ? 13.802 8.200 -0.545 1.00 90.81 130 ARG A N 1
ATOM 933 C CA . ARG A 1 130 ? 14.469 7.013 0.033 1.00 90.81 130 ARG A CA 1
ATOM 934 C C . ARG A 1 130 ? 13.710 5.718 -0.246 1.00 90.81 130 ARG A C 1
ATOM 936 O O . ARG A 1 130 ? 12.739 5.419 0.429 1.00 90.81 130 ARG A O 1
ATOM 943 N N . TRP A 1 131 ? 14.215 4.918 -1.177 1.00 94.25 131 TRP A N 1
ATOM 944 C CA . TRP A 1 131 ? 13.610 3.643 -1.564 1.00 94.25 131 TRP A CA 1
ATOM 945 C C . TRP A 1 131 ? 14.138 2.474 -0.730 1.00 94.25 131 TRP A C 1
ATOM 947 O O . TRP A 1 131 ? 15.344 2.331 -0.537 1.00 94.25 131 TRP A O 1
ATOM 957 N N . GLU A 1 132 ? 13.226 1.625 -0.268 1.00 94.62 132 GLU A N 1
ATOM 958 C CA . GLU A 1 132 ? 13.508 0.412 0.493 1.00 94.62 132 GLU A CA 1
ATOM 959 C C . GLU A 1 132 ? 13.223 -0.820 -0.369 1.00 94.62 132 GLU A C 1
ATOM 961 O O . GLU A 1 132 ? 12.138 -0.956 -0.942 1.00 94.62 132 GLU A O 1
ATOM 966 N N . LYS A 1 133 ? 14.196 -1.734 -0.449 1.00 95.81 133 LYS A N 1
ATOM 967 C CA . LYS A 1 133 ? 14.027 -3.046 -1.082 1.00 95.81 133 LYS A CA 1
ATOM 968 C C . LYS A 1 133 ? 13.085 -3.896 -0.235 1.00 95.81 133 LYS A C 1
ATOM 970 O O . LYS A 1 133 ? 13.359 -4.113 0.941 1.00 95.81 133 LYS A O 1
ATOM 975 N N . ILE A 1 134 ? 12.024 -4.416 -0.851 1.00 95.44 134 ILE A N 1
ATOM 976 C CA . ILE A 1 134 ? 11.081 -5.324 -0.184 1.00 95.44 134 ILE A CA 1
ATOM 977 C C . ILE A 1 134 ? 11.547 -6.773 -0.343 1.00 95.44 134 ILE A C 1
ATOM 979 O O . ILE A 1 134 ? 11.599 -7.533 0.617 1.00 95.44 134 ILE A O 1
ATOM 983 N N . SER A 1 135 ? 11.890 -7.163 -1.572 1.00 95.50 135 SER A N 1
ATOM 984 C CA . SER A 1 135 ? 12.340 -8.516 -1.900 1.00 95.50 135 SER A CA 1
ATOM 985 C C . SER A 1 135 ? 13.138 -8.524 -3.204 1.00 95.50 135 SER A C 1
ATOM 987 O O . SER A 1 135 ? 13.278 -7.497 -3.867 1.00 95.50 135 SER A O 1
ATOM 989 N N . GLU A 1 136 ? 13.683 -9.680 -3.566 1.00 96.19 136 GLU A N 1
ATOM 990 C CA . GLU A 1 136 ? 14.277 -9.936 -4.874 1.00 96.19 136 GLU A CA 1
ATOM 991 C C . GLU A 1 136 ? 13.764 -11.264 -5.413 1.00 96.19 136 GLU A C 1
ATOM 993 O O . GLU A 1 136 ? 13.811 -12.288 -4.736 1.00 96.19 136 GLU A O 1
ATOM 998 N N . LEU A 1 137 ? 13.242 -11.220 -6.633 1.00 95.44 137 LEU A N 1
ATOM 999 C CA . LEU A 1 137 ? 12.595 -12.332 -7.305 1.00 95.44 137 LEU A CA 1
ATOM 1000 C C . LEU A 1 137 ? 13.347 -12.619 -8.597 1.00 95.44 137 LEU A C 1
ATOM 1002 O O . LEU A 1 137 ? 13.620 -11.715 -9.392 1.00 95.44 137 LEU A O 1
ATOM 1006 N N . LEU A 1 138 ? 13.661 -13.890 -8.813 1.00 95.06 138 LEU A N 1
ATOM 1007 C CA . LEU A 1 138 ? 14.255 -14.340 -10.062 1.00 95.06 138 LEU A CA 1
ATOM 1008 C C . LEU A 1 138 ? 13.150 -14.592 -11.099 1.00 95.06 138 LEU A C 1
ATOM 1010 O O . LEU A 1 138 ? 12.088 -15.119 -10.747 1.00 95.06 138 LEU A O 1
ATOM 1014 N N . PRO A 1 139 ? 13.366 -14.211 -12.367 1.00 92.75 139 PRO A N 1
ATOM 1015 C CA . PRO A 1 139 ? 12.457 -14.569 -13.442 1.00 92.75 139 PRO A CA 1
ATOM 1016 C C . PRO A 1 139 ? 12.413 -16.089 -13.627 1.00 92.75 139 PRO A C 1
ATOM 1018 O O . PRO A 1 139 ? 13.427 -16.772 -13.492 1.00 92.75 139 PRO A O 1
ATOM 1021 N N . VAL A 1 140 ? 11.235 -16.605 -13.972 1.00 92.25 140 VAL A N 1
ATOM 1022 C CA . VAL A 1 140 ? 11.025 -18.014 -14.320 1.00 92.25 140 VAL A CA 1
ATOM 1023 C C . VAL A 1 140 ? 10.788 -18.106 -15.822 1.00 92.25 140 VAL A C 1
ATOM 1025 O O . VAL A 1 140 ? 10.055 -17.298 -16.396 1.00 92.25 140 VAL A O 1
ATOM 1028 N N . GLU A 1 141 ? 11.419 -19.085 -16.464 1.00 85.38 141 GLU A N 1
ATOM 1029 C CA . GLU A 1 141 ? 11.254 -19.331 -17.894 1.00 85.38 141 GLU A CA 1
ATOM 1030 C C . GLU A 1 141 ? 9.775 -19.602 -18.231 1.00 85.38 141 GLU A C 1
ATOM 1032 O O . GLU A 1 141 ? 9.061 -20.247 -17.465 1.00 85.38 141 GLU A O 1
ATOM 1037 N N . ASN A 1 142 ? 9.291 -19.059 -19.352 1.00 85.19 142 ASN A N 1
ATOM 1038 C CA . ASN A 1 142 ? 7.888 -19.134 -19.795 1.00 85.19 142 ASN A CA 1
ATOM 1039 C C . ASN A 1 142 ? 6.837 -18.513 -18.849 1.00 85.19 142 ASN A C 1
ATOM 1041 O O . ASN A 1 142 ? 5.637 -18.683 -19.070 1.00 85.19 142 ASN A O 1
ATOM 1045 N N . LYS A 1 143 ? 7.245 -17.754 -17.824 1.00 90.31 143 LYS A N 1
ATOM 1046 C CA . LYS A 1 143 ? 6.330 -17.006 -16.951 1.00 90.31 143 LYS A CA 1
ATOM 1047 C C . LYS A 1 143 ? 6.404 -15.512 -17.251 1.00 90.31 143 LYS A C 1
ATOM 1049 O O . LYS A 1 143 ? 7.449 -14.890 -17.064 1.00 90.31 143 LYS A O 1
ATOM 1054 N N . THR A 1 144 ? 5.274 -14.929 -17.647 1.00 90.00 144 THR A N 1
ATOM 1055 C CA . THR A 1 144 ? 5.162 -13.487 -17.929 1.00 90.00 144 THR A CA 1
ATOM 1056 C C . THR A 1 144 ? 4.541 -12.700 -16.781 1.00 90.00 144 THR A C 1
ATOM 1058 O O . THR A 1 144 ? 4.891 -11.540 -16.597 1.00 90.00 144 THR A O 1
ATOM 1061 N N . LYS A 1 145 ? 3.666 -13.320 -15.978 1.00 93.50 145 LYS A N 1
ATOM 1062 C CA . LYS A 1 145 ? 2.914 -12.668 -14.892 1.00 93.50 145 LYS A CA 1
ATOM 1063 C C . LYS A 1 145 ? 3.482 -13.001 -13.523 1.00 93.50 145 LYS A C 1
ATOM 1065 O O . LYS A 1 145 ? 3.716 -14.168 -13.214 1.00 93.50 145 LYS A O 1
ATOM 1070 N N . TYR A 1 146 ? 3.642 -11.986 -12.690 1.00 94.94 146 TYR A N 1
ATOM 1071 C CA . TYR A 1 146 ? 4.231 -12.081 -11.362 1.00 94.94 146 TYR A CA 1
ATOM 1072 C C . TYR A 1 146 ? 3.399 -11.300 -10.357 1.00 94.94 146 TYR A C 1
ATOM 1074 O O . TYR A 1 146 ? 2.785 -10.286 -10.689 1.00 94.94 146 TYR A O 1
ATOM 1082 N N . GLU A 1 147 ? 3.427 -11.765 -9.116 1.00 95.19 147 GLU A N 1
ATOM 1083 C CA . GLU A 1 147 ? 2.775 -11.106 -7.999 1.00 95.19 147 GLU A CA 1
ATOM 1084 C C . GLU A 1 147 ? 3.644 -11.185 -6.745 1.00 95.19 147 GLU A C 1
ATOM 1086 O O . GLU A 1 147 ? 4.415 -12.130 -6.554 1.00 95.19 147 GLU A O 1
ATOM 1091 N N . PHE A 1 148 ? 3.523 -10.174 -5.893 1.00 96.00 148 PHE A N 1
ATOM 1092 C CA . PHE A 1 148 ? 4.172 -10.118 -4.593 1.00 96.00 148 PHE A CA 1
ATOM 1093 C C . PHE A 1 148 ? 3.301 -9.338 -3.611 1.00 96.00 148 PHE A C 1
ATOM 1095 O O . PHE A 1 148 ? 2.795 -8.270 -3.941 1.00 96.00 148 PHE A O 1
ATOM 1102 N N . THR A 1 149 ? 3.147 -9.843 -2.388 1.00 95.44 149 THR A N 1
ATOM 1103 C CA . THR A 1 149 ? 2.371 -9.158 -1.345 1.00 95.44 149 THR A CA 1
ATOM 1104 C C . THR A 1 149 ? 3.296 -8.526 -0.310 1.00 95.44 149 THR A C 1
ATOM 1106 O O . THR A 1 149 ? 4.008 -9.230 0.403 1.00 95.44 149 THR A O 1
ATOM 1109 N N . ASP A 1 150 ? 3.243 -7.200 -0.189 1.00 93.88 150 ASP A N 1
ATOM 1110 C CA . ASP A 1 150 ? 3.857 -6.459 0.912 1.00 93.88 150 ASP A CA 1
ATOM 1111 C C . ASP A 1 150 ? 2.951 -6.537 2.149 1.00 93.88 150 ASP A C 1
ATOM 1113 O O . ASP A 1 150 ? 1.860 -5.958 2.189 1.00 93.88 150 ASP A O 1
ATOM 1117 N N . ASN A 1 151 ? 3.401 -7.303 3.146 1.00 88.62 151 ASN A N 1
ATOM 1118 C CA . ASN A 1 151 ? 2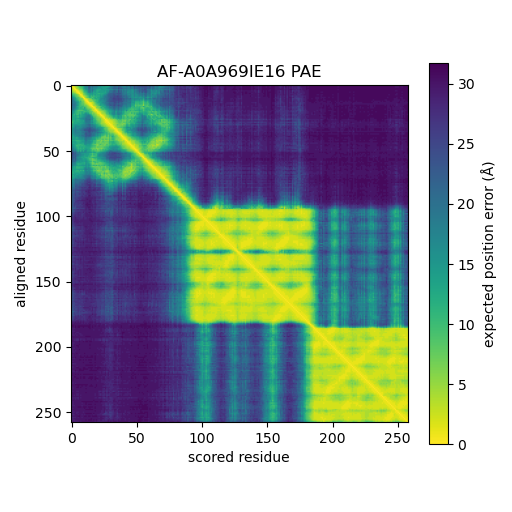.694 -7.496 4.412 1.00 88.62 151 ASN A CA 1
ATOM 1119 C C . ASN A 1 151 ? 3.011 -6.399 5.440 1.00 88.62 151 ASN A C 1
ATOM 1121 O O . ASN A 1 151 ? 2.248 -6.214 6.385 1.00 88.62 151 ASN A O 1
ATOM 1125 N N . GLU A 1 152 ? 4.125 -5.683 5.279 1.00 85.50 152 GLU A N 1
ATOM 1126 C CA . GLU A 1 152 ? 4.625 -4.717 6.260 1.00 85.50 152 GLU A CA 1
ATOM 1127 C C . GLU A 1 152 ? 4.259 -3.295 5.844 1.00 85.50 152 GLU A C 1
ATOM 1129 O O . GLU A 1 152 ? 5.110 -2.466 5.500 1.00 85.50 152 GLU A O 1
ATOM 1134 N N . VAL A 1 153 ? 2.961 -3.014 5.846 1.00 84.31 153 VAL A N 1
ATOM 1135 C CA . VAL A 1 153 ? 2.437 -1.718 5.424 1.00 84.31 153 VAL A CA 1
ATOM 1136 C C . VAL A 1 153 ? 1.961 -0.902 6.615 1.00 84.31 153 VAL A C 1
ATOM 1138 O O . VAL A 1 153 ? 1.343 -1.410 7.548 1.00 84.31 153 VAL A O 1
ATOM 1141 N N . LYS A 1 154 ? 2.277 0.392 6.590 1.00 82.62 154 LYS A N 1
ATOM 1142 C CA . LYS A 1 154 ? 1.858 1.357 7.609 1.00 82.62 154 LYS A CA 1
ATOM 1143 C C . LYS A 1 154 ? 0.833 2.316 7.008 1.00 82.62 154 LYS A C 1
ATOM 1145 O O . LYS A 1 154 ? 0.897 2.586 5.806 1.00 82.62 154 LYS A O 1
ATOM 1150 N N . PRO A 1 155 ? -0.082 2.867 7.820 1.00 82.94 155 PRO A N 1
ATOM 1151 C CA . PRO A 1 155 ? -0.938 3.954 7.376 1.00 82.94 155 PRO A CA 1
ATOM 1152 C C . PRO A 1 155 ? -0.127 5.117 6.800 1.00 82.94 155 PRO A C 1
ATOM 1154 O O . PRO A 1 155 ? 0.920 5.481 7.337 1.00 82.94 155 PRO A O 1
ATOM 1157 N N . GLY A 1 156 ? -0.629 5.712 5.723 1.00 84.94 156 GLY A N 1
ATOM 1158 C CA . GLY A 1 156 ? 0.021 6.804 5.012 1.00 84.94 156 GLY A CA 1
ATOM 1159 C C . GLY A 1 156 ? 0.005 6.622 3.497 1.00 84.94 156 GLY A C 1
ATOM 1160 O O . GLY A 1 156 ? -0.630 5.723 2.945 1.00 84.94 156 GLY A O 1
ATOM 1161 N N . THR A 1 157 ? 0.704 7.524 2.812 1.00 89.06 157 THR A N 1
ATOM 1162 C CA . THR A 1 157 ? 1.001 7.376 1.385 1.00 89.06 157 THR A CA 1
ATOM 1163 C C . THR A 1 157 ? 2.251 6.522 1.228 1.00 89.06 157 THR A C 1
ATOM 1165 O O . THR A 1 157 ? 3.293 6.864 1.780 1.00 89.06 157 THR A O 1
ATOM 1168 N N . ILE A 1 158 ? 2.158 5.460 0.434 1.00 93.50 158 ILE A N 1
ATOM 1169 C CA . ILE A 1 158 ? 3.296 4.626 0.053 1.00 93.50 158 ILE A CA 1
ATOM 1170 C C . ILE A 1 158 ? 3.421 4.649 -1.470 1.00 93.50 158 ILE A C 1
ATOM 1172 O O . ILE A 1 158 ? 2.438 4.485 -2.199 1.00 93.50 158 ILE A O 1
ATOM 1176 N N . LEU A 1 159 ? 4.636 4.880 -1.954 1.00 94.94 159 LEU A N 1
ATOM 1177 C CA . LEU A 1 159 ? 4.995 4.781 -3.362 1.00 94.94 159 LEU A CA 1
ATOM 1178 C C . LEU A 1 159 ? 5.652 3.427 -3.604 1.00 94.94 159 LEU A C 1
ATOM 1180 O O . LEU A 1 159 ? 6.540 3.031 -2.858 1.00 94.94 159 LEU A O 1
ATOM 1184 N N . TYR A 1 160 ? 5.249 2.752 -4.669 1.00 95.81 160 TYR A N 1
ATOM 1185 C CA . TYR A 1 160 ? 5.822 1.494 -5.120 1.00 95.81 160 TYR A CA 1
ATOM 1186 C C . TYR A 1 160 ? 6.407 1.658 -6.513 1.00 95.81 160 TYR A C 1
ATOM 1188 O O . TYR A 1 160 ? 5.836 2.341 -7.372 1.00 95.81 160 TYR A O 1
ATOM 1196 N N . ARG A 1 161 ? 7.533 0.991 -6.742 1.00 95.38 161 ARG A N 1
ATOM 1197 C CA . ARG A 1 161 ? 8.122 0.810 -8.066 1.00 95.38 161 ARG A CA 1
ATOM 1198 C C . ARG A 1 161 ? 8.754 -0.567 -8.159 1.00 95.38 161 ARG A C 1
ATOM 1200 O O . ARG A 1 161 ? 9.136 -1.156 -7.151 1.00 95.38 161 ARG A O 1
ATOM 1207 N N . LEU A 1 162 ? 8.916 -1.045 -9.379 1.00 95.50 162 LEU A N 1
ATOM 1208 C CA . LEU A 1 162 ? 9.678 -2.243 -9.666 1.00 95.50 162 LEU A CA 1
ATOM 1209 C C . LEU A 1 162 ? 11.034 -1.838 -10.234 1.00 95.50 162 LEU A C 1
ATOM 1211 O O . LEU A 1 162 ? 11.099 -1.215 -11.295 1.00 95.50 162 LEU A O 1
ATOM 1215 N N . LYS A 1 163 ? 12.109 -2.190 -9.532 1.00 95.12 163 LYS A N 1
ATOM 1216 C CA . LYS A 1 163 ? 13.471 -2.118 -10.054 1.00 95.12 163 LYS A CA 1
ATOM 1217 C C . LYS A 1 163 ? 13.796 -3.437 -10.743 1.00 95.12 163 LYS A C 1
ATOM 1219 O O . LYS A 1 163 ? 13.578 -4.507 -10.188 1.00 95.12 163 LYS A O 1
ATOM 1224 N N . MET A 1 164 ? 14.322 -3.365 -11.952 1.00 94.12 164 MET A N 1
ATOM 1225 C CA . MET A 1 164 ? 14.737 -4.521 -12.737 1.00 94.12 164 MET A CA 1
ATOM 1226 C C . MET A 1 164 ? 16.230 -4.447 -12.972 1.00 94.12 164 MET A C 1
ATOM 1228 O O . MET A 1 164 ? 16.739 -3.417 -13.423 1.00 94.12 164 MET A O 1
ATOM 1232 N N . ILE A 1 165 ? 16.911 -5.551 -12.695 1.00 94.50 165 ILE A N 1
ATOM 1233 C CA . ILE A 1 165 ? 18.287 -5.756 -13.122 1.00 94.50 165 ILE A CA 1
ATOM 1234 C C . ILE A 1 165 ? 18.228 -6.570 -14.404 1.00 94.50 165 ILE A C 1
ATOM 1236 O O . ILE A 1 165 ? 17.657 -7.660 -14.431 1.00 94.50 165 ILE A O 1
ATOM 1240 N N . MET A 1 166 ? 18.786 -6.030 -15.475 1.00 91.88 166 MET A N 1
ATOM 1241 C CA . MET A 1 166 ? 18.886 -6.692 -16.768 1.00 91.88 166 MET A CA 1
ATOM 1242 C C . MET A 1 166 ? 20.087 -7.658 -16.779 1.00 91.88 166 MET A C 1
ATOM 1244 O O . MET A 1 166 ? 20.973 -7.580 -15.924 1.00 91.88 166 MET A O 1
ATOM 1248 N N . LYS A 1 167 ? 20.138 -8.593 -17.734 1.00 90.81 167 LYS A N 1
ATOM 1249 C CA . LYS A 1 167 ? 21.254 -9.557 -17.864 1.00 90.81 167 LYS A CA 1
ATOM 1250 C C . LYS A 1 167 ? 22.604 -8.891 -18.172 1.00 90.81 167 LYS A C 1
ATOM 1252 O O . LYS A 1 167 ? 23.634 -9.423 -17.778 1.00 90.81 167 LYS A O 1
ATOM 1257 N N . ASP A 1 168 ? 22.587 -7.716 -18.797 1.00 92.06 168 ASP A N 1
ATOM 1258 C CA . ASP A 1 168 ? 23.747 -6.834 -19.017 1.00 92.06 168 ASP A CA 1
ATOM 1259 C C . ASP A 1 168 ? 24.077 -5.946 -17.794 1.00 92.06 168 ASP A C 1
ATOM 1261 O O . ASP A 1 168 ? 24.946 -5.082 -17.860 1.00 92.06 168 ASP A O 1
ATOM 1265 N N . ASN A 1 169 ? 23.402 -6.170 -16.661 1.00 90.75 169 ASN A N 1
ATOM 1266 C CA . ASN A 1 169 ? 23.446 -5.372 -15.433 1.00 90.75 169 ASN A CA 1
ATOM 1267 C C . ASN A 1 169 ? 22.908 -3.934 -15.561 1.00 90.75 169 ASN A C 1
ATOM 1269 O O . ASN A 1 169 ? 23.021 -3.167 -14.601 1.00 90.75 169 ASN A O 1
ATOM 1273 N N . ALA A 1 170 ? 22.265 -3.566 -16.675 1.00 89.94 170 ALA A N 1
ATOM 1274 C CA . ALA A 1 170 ? 21.531 -2.309 -16.749 1.00 89.94 170 ALA A CA 1
ATOM 1275 C C . ALA A 1 170 ? 20.372 -2.303 -15.740 1.00 89.94 170 ALA A C 1
ATOM 1277 O O . ALA A 1 170 ? 19.738 -3.328 -15.475 1.00 89.94 170 ALA A O 1
ATOM 1278 N N . VAL A 1 171 ? 20.072 -1.130 -15.183 1.00 91.38 171 VAL A N 1
ATOM 1279 C CA . VAL A 1 171 ? 18.982 -0.955 -14.219 1.00 91.38 171 VAL A CA 1
ATOM 1280 C C . VAL A 1 171 ? 17.833 -0.217 -14.886 1.00 91.38 171 VAL A C 1
ATOM 1282 O O . VA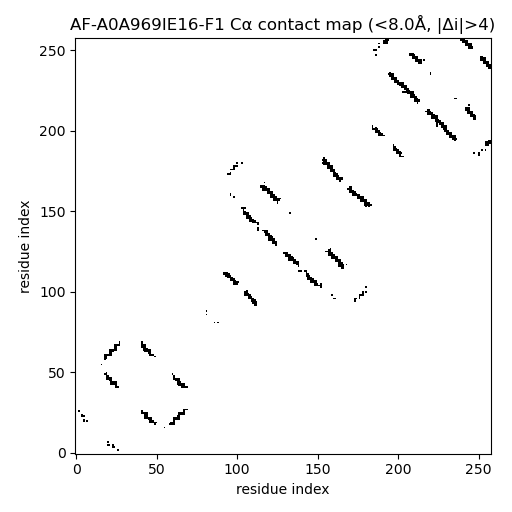L A 1 171 ? 18.023 0.862 -15.443 1.00 91.38 171 VAL A O 1
ATOM 1285 N N . LYS A 1 172 ? 16.628 -0.783 -14.799 1.00 90.56 172 LYS A N 1
ATOM 1286 C CA . LYS A 1 172 ? 15.392 -0.149 -15.275 1.00 90.56 172 LYS A CA 1
ATOM 1287 C C . LYS A 1 172 ? 14.365 -0.069 -14.161 1.00 90.56 172 LYS A C 1
ATOM 1289 O O . LYS A 1 172 ? 14.365 -0.892 -13.249 1.00 90.56 172 LYS A O 1
ATOM 1294 N N . TYR A 1 173 ? 13.474 0.910 -14.256 1.00 92.25 173 TYR A N 1
ATOM 1295 C CA . TYR A 1 173 ? 12.395 1.114 -13.296 1.00 92.25 173 TYR A CA 1
ATOM 1296 C C . TYR A 1 173 ? 11.045 1.113 -14.007 1.00 92.25 173 TYR A C 1
ATOM 1298 O O . TYR A 1 173 ? 10.934 1.592 -15.135 1.00 92.25 173 TYR A O 1
ATOM 1306 N N . SER A 1 174 ? 10.019 0.585 -13.344 1.00 92.62 174 SER A N 1
ATOM 1307 C CA . SER A 1 174 ? 8.633 0.756 -13.779 1.00 92.62 174 SER A CA 1
ATOM 1308 C C . SER A 1 174 ? 8.130 2.178 -13.518 1.00 92.62 174 SER A C 1
ATOM 1310 O O . SER A 1 174 ? 8.736 2.954 -12.775 1.00 92.62 174 SER A O 1
ATOM 1312 N N . LEU A 1 175 ? 6.938 2.481 -14.038 1.00 90.06 175 LEU A N 1
ATOM 1313 C CA . LEU A 1 175 ? 6.152 3.616 -13.559 1.00 90.06 175 LEU A CA 1
ATOM 1314 C C . LEU A 1 175 ? 5.863 3.486 -12.057 1.00 90.06 175 LEU A C 1
ATOM 1316 O O . LEU A 1 175 ? 5.717 2.379 -11.527 1.00 90.06 175 LEU A O 1
ATOM 1320 N N . LEU A 1 176 ? 5.751 4.635 -11.391 1.00 93.19 176 LEU A N 1
ATOM 1321 C CA . LEU A 1 176 ? 5.411 4.710 -9.975 1.00 93.19 176 LEU A CA 1
ATOM 1322 C C . LEU A 1 176 ? 3.930 4.402 -9.753 1.00 93.19 176 LEU A C 1
ATOM 1324 O O . LEU A 1 176 ? 3.059 4.897 -10.473 1.00 93.19 176 LEU A O 1
ATOM 1328 N N . LYS A 1 177 ? 3.637 3.638 -8.701 1.00 94.75 177 LYS A N 1
ATOM 1329 C CA . LYS A 1 177 ? 2.276 3.417 -8.208 1.00 94.75 177 LYS A CA 1
ATOM 1330 C C . LYS A 1 177 ? 2.140 3.960 -6.799 1.00 94.75 177 LYS A C 1
ATOM 1332 O O . LYS A 1 177 ? 2.935 3.646 -5.923 1.00 94.75 177 LYS A O 1
ATOM 1337 N N . LYS A 1 178 ? 1.126 4.794 -6.586 1.00 93.62 178 LYS A N 1
ATOM 1338 C CA . LYS A 1 178 ? 0.830 5.410 -5.293 1.00 93.62 178 LYS A CA 1
ATOM 1339 C C . LYS A 1 178 ? -0.340 4.688 -4.643 1.00 93.62 178 LYS A C 1
ATOM 1341 O O . LYS A 1 178 ? -1.415 4.618 -5.231 1.00 93.62 178 LYS A O 1
ATOM 1346 N N . ILE A 1 179 ? -0.135 4.215 -3.419 1.00 92.06 179 ILE A N 1
ATOM 1347 C CA . ILE A 1 179 ? -1.176 3.632 -2.578 1.00 92.06 179 ILE A CA 1
ATOM 1348 C C . ILE A 1 179 ? -1.369 4.522 -1.360 1.00 92.06 179 ILE A C 1
ATOM 1350 O O . ILE A 1 179 ? -0.415 4.875 -0.671 1.00 92.06 179 ILE A O 1
ATOM 1354 N N . ASN A 1 180 ? -2.620 4.885 -1.097 1.00 88.12 180 ASN A N 1
ATOM 1355 C CA . ASN A 1 180 ? -2.997 5.595 0.115 1.00 88.12 180 ASN A CA 1
ATOM 1356 C C . ASN A 1 180 ? -3.645 4.592 1.064 1.00 88.12 180 ASN A C 1
ATOM 1358 O O . ASN A 1 180 ? -4.773 4.155 0.834 1.00 88.12 180 ASN A O 1
ATOM 1362 N N . ILE A 1 181 ? -2.930 4.233 2.122 1.00 83.81 181 ILE A N 1
ATOM 1363 C CA . ILE A 1 181 ? -3.444 3.365 3.174 1.00 83.81 181 ILE A CA 1
ATOM 1364 C C . ILE A 1 181 ? -3.992 4.274 4.260 1.00 83.81 181 ILE A C 1
ATOM 1366 O O . ILE A 1 181 ? -3.248 4.983 4.938 1.00 83.81 181 ILE A O 1
ATOM 1370 N N . ARG A 1 182 ? -5.314 4.292 4.411 1.00 74.12 182 ARG A N 1
ATOM 1371 C CA . ARG A 1 182 ? -5.927 4.963 5.557 1.00 74.12 182 ARG A CA 1
ATOM 1372 C C . ARG A 1 182 ? -5.580 4.168 6.808 1.00 74.12 182 ARG A C 1
ATOM 1374 O O . ARG A 1 182 ? -5.527 2.943 6.755 1.00 74.12 182 ARG A O 1
ATOM 1381 N N . ALA A 1 183 ? -5.350 4.857 7.922 1.00 64.38 183 ALA A N 1
ATOM 1382 C CA . ALA A 1 183 ? -5.296 4.191 9.213 1.00 64.38 183 ALA A CA 1
ATOM 1383 C C . ALA A 1 183 ? -6.662 3.537 9.452 1.00 64.38 183 ALA A C 1
ATOM 1385 O O . ALA A 1 183 ? -7.624 4.216 9.804 1.00 64.38 183 ALA A O 1
ATOM 1386 N N . GLY A 1 184 ? -6.761 2.237 9.179 1.00 60.78 184 GLY A N 1
ATOM 1387 C CA . GLY A 1 184 ? -7.850 1.425 9.685 1.00 60.78 184 GLY A CA 1
ATOM 1388 C C . GLY A 1 184 ? -7.603 1.299 11.174 1.00 60.78 184 GLY A C 1
ATOM 1389 O O . GLY A 1 184 ? -6.778 0.490 11.591 1.00 60.78 184 GLY A O 1
ATOM 1390 N N . ASN A 1 185 ? -8.239 2.147 11.979 1.00 56.41 185 ASN A N 1
ATOM 1391 C CA . ASN A 1 185 ? -8.237 1.937 13.419 1.00 56.41 185 ASN A CA 1
ATOM 1392 C C . ASN A 1 185 ? -9.227 0.821 13.702 1.00 56.41 185 ASN A C 1
ATOM 1394 O O . ASN A 1 185 ? -10.321 1.089 14.174 1.00 56.41 185 ASN A O 1
ATOM 1398 N N . HIS A 1 186 ? -8.820 -0.407 13.391 1.00 70.75 186 HIS A N 1
ATOM 1399 C CA . HIS A 1 186 ? -9.560 -1.576 13.811 1.00 70.75 186 HIS A CA 1
ATOM 1400 C C . HIS A 1 186 ? -9.580 -1.572 15.329 1.00 70.75 186 HIS A C 1
ATOM 1402 O O . HIS A 1 186 ? -8.538 -1.676 15.985 1.00 70.75 186 HIS A O 1
ATOM 1408 N N . PHE A 1 187 ? -10.773 -1.407 15.875 1.00 85.81 187 PHE A N 1
ATOM 1409 C CA . PHE A 1 187 ? -10.978 -1.545 17.299 1.00 85.81 187 PHE A CA 1
ATOM 1410 C C . PHE A 1 187 ? -11.152 -3.027 17.624 1.00 85.81 187 PHE A C 1
ATOM 1412 O O . PHE A 1 187 ? -11.847 -3.760 16.920 1.00 85.81 187 PHE A O 1
ATOM 1419 N N . THR A 1 188 ? -10.518 -3.491 18.697 1.00 88.38 188 THR A N 1
ATOM 1420 C CA . THR A 1 188 ? -10.814 -4.814 19.259 1.00 88.38 188 THR A CA 1
ATOM 1421 C C . THR A 1 188 ? -11.467 -4.646 20.616 1.00 88.38 188 THR A C 1
ATOM 1423 O O . THR A 1 188 ? -11.122 -3.730 21.362 1.00 88.38 188 THR A O 1
ATOM 1426 N N . VAL A 1 189 ? -12.442 -5.501 20.921 1.00 92.50 189 VAL A N 1
ATOM 1427 C CA . VAL A 1 189 ? -13.237 -5.419 22.150 1.00 92.50 189 VAL A CA 1
ATOM 1428 C C . VAL A 1 189 ? -13.187 -6.757 22.862 1.00 92.50 189 VAL A C 1
ATOM 1430 O O . VAL A 1 189 ? -13.556 -7.779 22.284 1.00 92.50 189 VAL A O 1
ATOM 1433 N N . TYR A 1 190 ? -12.740 -6.749 24.114 1.00 94.25 190 TYR A N 1
ATOM 1434 C CA . TYR A 1 190 ? -12.640 -7.951 24.934 1.00 94.25 190 TYR A CA 1
ATOM 1435 C C . TYR A 1 190 ? -12.859 -7.644 26.426 1.00 94.25 190 TYR A C 1
ATOM 1437 O O . TYR A 1 190 ? -12.533 -6.551 26.879 1.00 94.25 190 TYR A O 1
ATOM 1445 N N . PRO A 1 191 ? -13.371 -8.595 27.221 1.00 93.06 191 PRO A N 1
ATOM 1446 C CA . PRO A 1 191 ? -13.874 -9.894 26.785 1.00 93.06 191 PRO A CA 1
ATOM 1447 C C . PRO A 1 191 ? -15.207 -9.759 26.030 1.00 93.06 191 PRO A C 1
ATOM 1449 O O . PRO A 1 191 ? -15.994 -8.850 26.283 1.00 93.06 191 PRO A O 1
ATOM 1452 N N . ASN A 1 192 ? -15.437 -10.656 25.074 1.00 93.19 192 ASN A N 1
ATOM 1453 C CA . ASN A 1 192 ? -16.710 -10.814 24.376 1.00 93.19 192 ASN A CA 1
ATOM 1454 C C . ASN A 1 192 ? -16.978 -12.327 24.248 1.00 93.19 192 ASN A C 1
ATOM 1456 O O . ASN A 1 192 ? -16.295 -12.968 23.447 1.00 93.19 192 ASN A O 1
ATOM 1460 N N . PRO A 1 193 ? -17.894 -12.921 25.038 1.00 94.44 193 PRO A N 1
ATOM 1461 C CA . PRO A 1 193 ? -18.930 -12.261 25.839 1.00 94.44 193 PRO A CA 1
ATOM 1462 C C . PRO A 1 193 ? -18.420 -11.450 27.043 1.00 94.44 193 PRO A C 1
ATOM 1464 O O . PRO A 1 193 ? -17.416 -11.791 27.662 1.00 94.44 193 PRO A O 1
ATOM 1467 N N . ALA A 1 194 ? -19.110 -10.356 27.351 1.00 94.69 194 ALA A N 1
ATOM 1468 C CA . ALA A 1 194 ? -18.753 -9.395 28.383 1.00 94.69 194 ALA A CA 1
ATOM 1469 C C . ALA A 1 194 ? -19.531 -9.617 29.682 1.00 94.69 194 ALA A C 1
ATOM 1471 O O . ALA A 1 194 ? -20.728 -9.903 29.657 1.00 94.69 194 ALA A O 1
ATOM 1472 N N . GLY A 1 195 ? -18.845 -9.402 30.808 1.00 93.12 195 GLY A N 1
ATOM 1473 C CA . GLY A 1 195 ? -19.452 -9.238 32.129 1.00 93.12 195 GLY A CA 1
ATOM 1474 C C . GLY A 1 195 ? -19.836 -7.776 32.369 1.00 93.12 195 GLY A C 1
ATOM 1475 O O . GLY A 1 195 ? -20.630 -7.208 31.629 1.00 93.12 195 GLY A O 1
ATOM 1476 N N . ASN A 1 196 ? -19.234 -7.134 33.373 1.00 93.94 196 ASN A N 1
ATOM 1477 C CA . ASN A 1 196 ? -19.563 -5.749 33.758 1.00 93.94 196 ASN A CA 1
ATOM 1478 C C . ASN A 1 196 ? -18.718 -4.677 33.052 1.00 93.94 196 ASN A C 1
ATOM 1480 O O . ASN A 1 196 ? -18.979 -3.485 33.192 1.00 93.94 196 ASN A O 1
ATOM 1484 N N . GLN A 1 197 ? -17.685 -5.076 32.314 1.00 94.31 197 GLN A N 1
ATOM 1485 C CA . GLN A 1 197 ? -16.796 -4.154 31.616 1.00 94.31 197 GLN A CA 1
ATOM 1486 C C . GLN A 1 197 ? -16.230 -4.789 30.352 1.00 94.31 197 GLN A C 1
ATOM 1488 O O . GLN A 1 197 ? -16.105 -6.011 30.261 1.00 94.31 197 GLN A O 1
ATOM 1493 N N . VAL A 1 198 ? -15.831 -3.936 29.415 1.00 96.06 198 VAL A N 1
ATOM 1494 C CA . VAL A 1 198 ? -15.057 -4.311 28.232 1.00 96.06 198 VAL A CA 1
ATOM 1495 C C . VAL A 1 198 ? -13.882 -3.372 28.052 1.00 96.06 198 VAL A C 1
ATOM 1497 O O . VAL A 1 198 ? -13.966 -2.178 28.337 1.00 96.06 198 VAL A O 1
ATOM 1500 N N . THR A 1 199 ? -12.792 -3.911 27.542 1.00 95.19 199 THR A N 1
ATOM 1501 C CA . THR A 1 199 ? -11.630 -3.167 27.088 1.00 95.19 199 THR A CA 1
ATOM 1502 C C . THR A 1 199 ? -11.704 -3.043 25.581 1.00 95.19 199 THR A C 1
ATOM 1504 O O . THR A 1 199 ? -11.864 -4.031 24.867 1.00 95.19 199 THR A O 1
ATOM 1507 N N . ILE A 1 200 ? -11.581 -1.810 25.110 1.00 93.94 200 ILE A N 1
ATOM 1508 C CA . ILE A 1 200 ? -11.499 -1.470 23.699 1.00 93.94 200 ILE A CA 1
ATOM 1509 C C . ILE A 1 200 ? -10.053 -1.081 23.434 1.00 93.94 200 ILE A C 1
ATOM 1511 O O . ILE A 1 200 ? -9.557 -0.145 24.062 1.00 93.94 200 ILE A O 1
ATOM 1515 N N . THR A 1 201 ? -9.375 -1.766 22.522 1.00 89.88 201 THR A N 1
ATOM 1516 C CA . THR A 1 201 ? -8.037 -1.374 22.062 1.00 89.88 201 THR A CA 1
ATOM 1517 C C . THR A 1 201 ? -8.097 -0.892 20.624 1.00 89.88 201 THR A C 1
ATOM 1519 O O . THR A 1 201 ? -8.885 -1.382 19.819 1.00 89.88 201 THR A O 1
ATOM 1522 N N . GLY A 1 202 ? -7.286 0.113 20.325 1.00 87.75 202 GLY A N 1
ATOM 1523 C CA . GLY A 1 202 ? -7.281 0.837 19.063 1.00 87.75 202 GLY A CA 1
ATOM 1524 C C . GLY A 1 202 ? -7.017 2.317 19.318 1.00 87.75 202 GLY A C 1
ATOM 1525 O O . GLY A 1 202 ? -7.220 2.818 20.423 1.00 87.75 202 GLY A O 1
ATOM 1526 N N . ASN A 1 203 ? -6.542 3.031 18.303 1.00 85.19 203 ASN A N 1
ATOM 1527 C CA . ASN A 1 203 ? -6.231 4.452 18.444 1.00 85.19 203 ASN A CA 1
ATOM 1528 C C . ASN A 1 203 ? -7.532 5.270 18.475 1.00 85.19 203 ASN A C 1
ATOM 1530 O O . ASN A 1 203 ? -8.184 5.445 17.445 1.00 85.19 203 ASN A O 1
ATOM 1534 N N . ILE A 1 204 ? -7.915 5.785 19.639 1.00 88.44 204 ILE A N 1
ATOM 1535 C CA . ILE A 1 204 ? -9.087 6.650 19.808 1.00 88.44 204 ILE A CA 1
ATOM 1536 C C . ILE A 1 204 ? -8.586 8.071 20.049 1.00 88.44 204 ILE A C 1
ATOM 1538 O O . ILE A 1 204 ? -7.846 8.322 20.998 1.00 88.44 204 ILE A O 1
ATOM 1542 N N . SER A 1 205 ? -8.956 9.000 19.174 1.00 87.56 205 SER A N 1
ATOM 1543 C CA . SER A 1 205 ? -8.487 10.389 19.221 1.00 87.56 205 SER A CA 1
ATOM 1544 C C . SER A 1 205 ? -9.268 11.205 20.255 1.00 87.56 205 SER A C 1
ATOM 1546 O O . SER A 1 205 ? -10.412 10.889 20.591 1.00 87.56 205 SER A O 1
ATOM 1548 N N . ALA A 1 206 ? -8.680 12.304 20.733 1.00 88.69 206 ALA A N 1
ATOM 1549 C CA . ALA A 1 206 ? -9.414 13.273 21.543 1.00 88.69 206 ALA A CA 1
ATOM 1550 C C . ALA A 1 206 ? -10.633 13.821 20.776 1.00 88.69 206 ALA A C 1
ATOM 1552 O O . ALA A 1 206 ? -10.546 14.147 19.595 1.00 88.69 206 ALA A O 1
ATOM 1553 N N . GLY A 1 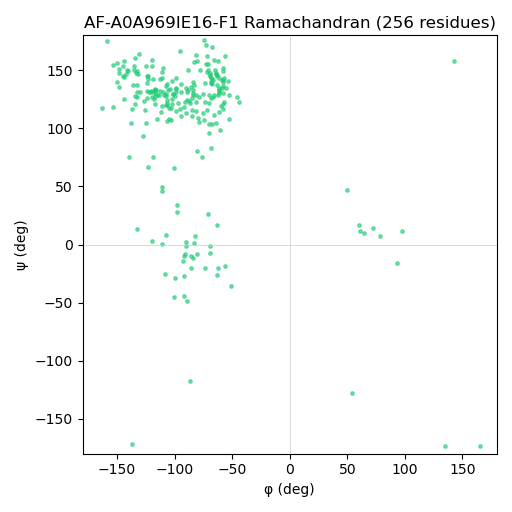207 ? -11.770 13.927 21.459 1.00 89.00 207 GLY A N 1
ATOM 1554 C CA . GLY A 1 207 ? -13.044 14.382 20.902 1.00 89.00 207 GLY A CA 1
ATOM 1555 C C . GLY A 1 207 ? -13.956 13.261 20.394 1.00 89.00 207 GLY A C 1
ATOM 1556 O O . GLY A 1 207 ? -15.157 13.494 20.241 1.00 89.00 207 GLY A O 1
ATOM 1557 N N . GLU A 1 208 ? -13.438 12.048 20.192 1.00 91.69 208 GLU A N 1
ATOM 1558 C CA . GLU A 1 208 ? -14.225 10.913 19.702 1.00 91.69 208 GLU A CA 1
ATOM 1559 C C . GLU A 1 208 ? -15.174 10.361 20.764 1.00 91.69 208 GLU A C 1
ATOM 1561 O O . GLU A 1 208 ? -14.965 10.520 21.966 1.00 91.69 208 GLU A O 1
ATOM 1566 N N . THR A 1 209 ? -16.257 9.718 20.323 1.00 94.12 209 THR A N 1
ATOM 1567 C CA . THR A 1 209 ? -17.276 9.160 21.217 1.00 94.12 209 THR A CA 1
ATOM 1568 C C . THR A 1 209 ? -17.466 7.678 20.950 1.00 94.12 209 THR A C 1
ATOM 1570 O O . THR A 1 209 ? -17.774 7.271 19.832 1.00 94.12 209 THR A O 1
ATOM 1573 N N . ILE A 1 210 ? -17.346 6.889 22.010 1.00 95.00 210 ILE A N 1
ATOM 1574 C CA . ILE A 1 210 ? -17.705 5.476 22.041 1.00 95.00 210 ILE A CA 1
ATOM 1575 C C . ILE A 1 210 ? -19.184 5.400 22.413 1.00 95.00 210 ILE A C 1
ATOM 1577 O O . ILE A 1 210 ? -19.587 5.947 23.442 1.00 95.00 210 ILE A O 1
ATOM 1581 N N . SER A 1 211 ? -20.002 4.761 21.580 1.00 96.00 211 SER A N 1
ATOM 1582 C CA . SER A 1 211 ? -21.434 4.566 21.841 1.00 96.00 211 SER A CA 1
ATOM 1583 C C . SER A 1 211 ? -21.758 3.081 21.954 1.00 96.00 211 SER A C 1
ATOM 1585 O O . SER A 1 211 ? -21.351 2.304 21.098 1.00 96.00 211 SER A O 1
ATOM 1587 N N . LEU A 1 212 ? -22.523 2.700 22.970 1.00 96.38 212 LEU A N 1
ATOM 1588 C CA . LEU A 1 212 ? -23.159 1.393 23.080 1.00 96.38 212 LEU A CA 1
ATOM 1589 C C . LEU A 1 212 ? -24.629 1.531 22.686 1.00 96.38 212 LEU A C 1
ATOM 1591 O O . LEU A 1 212 ? -25.326 2.417 23.189 1.00 96.38 212 LEU A O 1
ATOM 1595 N N . LEU A 1 213 ? -25.079 0.672 21.784 1.00 96.12 213 LEU A N 1
ATOM 1596 C CA . LEU A 1 213 ? -26.402 0.678 21.178 1.00 96.12 213 LEU A CA 1
ATOM 1597 C C . LEU A 1 213 ? -27.073 -0.681 21.421 1.00 96.12 213 LEU A C 1
ATOM 1599 O O . LEU A 1 213 ? -26.394 -1.712 21.415 1.00 96.12 213 LEU A O 1
ATOM 1603 N N . ASP A 1 214 ? -28.390 -0.693 21.609 1.00 94.56 214 ASP A N 1
ATOM 1604 C CA . ASP A 1 214 ? -29.176 -1.926 21.496 1.00 94.56 214 ASP A CA 1
ATOM 1605 C C . ASP A 1 214 ? -29.357 -2.339 20.021 1.00 94.56 214 ASP A C 1
ATOM 1607 O O . ASP A 1 214 ? -28.946 -1.632 19.094 1.00 94.56 214 ASP A O 1
ATOM 1611 N N . ILE A 1 215 ? -29.988 -3.494 19.791 1.00 92.25 215 ILE A N 1
ATOM 1612 C CA . ILE A 1 215 ? -30.286 -4.000 18.440 1.00 92.25 215 ILE A CA 1
ATOM 1613 C C . ILE A 1 215 ? -31.226 -3.093 17.631 1.00 92.25 215 ILE A C 1
ATOM 1615 O O . ILE A 1 215 ? -31.241 -3.175 16.407 1.00 92.25 215 ILE A O 1
ATOM 1619 N N . ASN A 1 216 ? -31.980 -2.218 18.299 1.00 92.31 216 ASN A N 1
ATOM 1620 C CA . ASN A 1 216 ? -32.878 -1.250 17.672 1.00 92.31 216 ASN A CA 1
ATOM 1621 C C . ASN A 1 216 ? -32.164 0.084 17.378 1.00 92.31 216 ASN A C 1
ATOM 1623 O O . ASN A 1 216 ? -32.790 1.035 16.913 1.00 92.31 216 ASN A O 1
ATOM 1627 N N . GLY A 1 217 ? -30.860 0.186 17.666 1.00 89.56 217 GLY A N 1
ATOM 1628 C CA . GLY A 1 217 ? -30.067 1.400 17.487 1.00 89.56 217 GLY A CA 1
ATOM 1629 C C . GLY A 1 217 ? -30.264 2.450 18.586 1.00 89.56 217 GLY A C 1
ATOM 1630 O O . GLY A 1 217 ? -29.724 3.558 18.482 1.00 89.56 217 GLY A O 1
ATOM 1631 N N . LYS A 1 218 ? -30.995 2.138 19.663 1.00 93.62 218 LYS A N 1
ATOM 1632 C CA . LYS A 1 218 ? -31.134 3.030 20.817 1.00 93.62 218 LYS A CA 1
ATOM 1633 C C . LYS A 1 218 ? -29.804 3.095 21.555 1.00 93.62 218 LYS A C 1
ATOM 1635 O O . LYS A 1 218 ? -29.226 2.080 21.928 1.00 93.62 218 LYS A O 1
ATOM 1640 N N . THR A 1 219 ? -29.319 4.307 21.806 1.00 95.38 219 THR A N 1
ATOM 1641 C CA . THR A 1 219 ? -28.110 4.512 22.613 1.00 95.38 219 THR A CA 1
ATOM 1642 C C . THR A 1 219 ? -28.377 4.169 24.076 1.00 95.38 219 THR A C 1
ATOM 1644 O O . THR A 1 219 ? -29.213 4.802 24.713 1.00 95.38 219 THR A O 1
ATOM 1647 N N . ILE A 1 220 ? -27.607 3.223 24.606 1.00 95.00 220 ILE A N 1
ATOM 1648 C CA . ILE A 1 220 ? -27.601 2.825 26.019 1.00 95.00 220 ILE A CA 1
ATOM 1649 C C . ILE A 1 220 ? -26.556 3.628 26.787 1.00 95.00 220 ILE A C 1
ATOM 1651 O O . ILE A 1 220 ? -26.814 4.115 27.882 1.00 95.00 220 ILE A O 1
ATOM 1655 N N . LEU A 1 221 ? -25.366 3.779 26.203 1.00 94.69 221 LEU A N 1
ATOM 1656 C CA . LEU A 1 221 ? -24.250 4.463 26.840 1.00 94.69 221 LEU A CA 1
ATOM 1657 C C . LEU A 1 221 ? -23.432 5.239 25.809 1.00 94.69 221 LEU A C 1
ATOM 1659 O O . LEU A 1 221 ? -23.252 4.798 24.675 1.00 94.69 221 LEU A O 1
ATOM 1663 N N . LYS A 1 222 ? -22.920 6.403 26.210 1.00 95.31 222 LYS A N 1
ATOM 1664 C CA . LYS A 1 222 ? -21.981 7.217 25.432 1.00 95.31 222 LYS A CA 1
ATOM 1665 C C . LYS A 1 222 ? -20.830 7.657 26.322 1.00 95.31 222 LYS A C 1
ATOM 1667 O O . LYS A 1 222 ? -21.056 8.201 27.398 1.00 95.31 222 LYS A O 1
ATOM 1672 N N . LYS A 1 223 ? -19.603 7.467 25.846 1.00 94.56 223 LYS A N 1
ATOM 1673 C CA . LYS A 1 223 ? -18.378 7.923 26.505 1.00 94.56 223 LYS A CA 1
ATOM 1674 C C . LYS A 1 223 ? -17.567 8.763 25.528 1.00 94.56 223 LYS A C 1
ATOM 1676 O O . LYS A 1 223 ? -17.109 8.251 24.509 1.00 94.56 223 LYS A O 1
ATOM 1681 N N . LYS A 1 224 ? -17.394 10.048 25.838 1.00 94.75 224 LYS A N 1
ATOM 1682 C CA . LYS A 1 224 ? -16.518 10.946 25.078 1.00 94.75 224 LYS A CA 1
ATOM 1683 C C . LYS A 1 224 ? -15.080 10.794 25.567 1.00 94.75 224 LYS A C 1
ATOM 1685 O O . LYS A 1 224 ? -14.832 10.797 26.771 1.00 94.75 224 LYS A O 1
ATOM 1690 N N . ILE A 1 225 ? -14.148 10.666 24.636 1.00 94.56 225 ILE A N 1
ATOM 1691 C CA . ILE A 1 225 ? -12.717 10.579 24.900 1.00 94.56 225 ILE A CA 1
ATOM 1692 C C . ILE A 1 225 ? -12.135 11.990 24.874 1.00 94.56 225 ILE A C 1
ATOM 1694 O O . ILE A 1 225 ? -12.299 12.725 23.905 1.00 94.56 225 ILE A O 1
ATOM 1698 N N . THR A 1 226 ? -11.500 12.404 25.967 1.00 91.50 226 THR A N 1
ATOM 1699 C CA . THR A 1 226 ? -10.966 13.766 26.133 1.00 91.50 226 THR A CA 1
ATOM 1700 C C . THR A 1 226 ? -9.512 13.892 25.689 1.00 91.50 226 THR A C 1
ATOM 1702 O O . THR A 1 226 ? -9.103 14.965 25.261 1.00 91.50 226 THR A O 1
ATOM 1705 N N . GLN A 1 227 ? -8.748 12.803 25.746 1.00 90.00 227 GLN A N 1
ATOM 1706 C CA . GLN A 1 227 ? -7.342 12.728 25.347 1.00 90.00 227 GLN A CA 1
ATOM 1707 C C . GLN A 1 227 ? -7.126 11.501 24.458 1.00 90.00 227 GLN A C 1
ATOM 1709 O O . GLN A 1 227 ? -7.841 10.516 24.636 1.00 90.00 227 GLN A O 1
ATOM 1714 N N . PRO A 1 228 ? -6.177 11.530 23.506 1.00 88.06 228 PRO A N 1
ATOM 1715 C CA . PRO A 1 228 ? -5.921 10.377 22.656 1.00 88.06 228 PRO A CA 1
ATOM 1716 C C . PRO A 1 228 ? -5.463 9.176 23.495 1.00 88.06 228 PRO A C 1
ATOM 1718 O O . PRO A 1 228 ? -4.558 9.299 24.319 1.00 88.06 228 PRO A O 1
ATOM 1721 N N . VAL A 1 229 ? -6.080 8.015 23.278 1.00 90.81 229 VAL A N 1
ATOM 1722 C CA . VAL A 1 229 ? -5.772 6.766 23.989 1.00 90.81 229 VAL A CA 1
ATOM 1723 C C . VAL A 1 229 ? -5.644 5.600 23.011 1.00 90.81 229 VAL A C 1
ATOM 1725 O O . VAL A 1 229 ? -6.329 5.554 21.993 1.00 90.81 229 VAL A O 1
ATOM 1728 N N . SER A 1 230 ? -4.777 4.639 23.332 1.00 86.94 230 SER A N 1
ATOM 1729 C CA . SER A 1 230 ? -4.636 3.368 22.601 1.00 86.94 230 SER A CA 1
ATOM 1730 C C . SER A 1 230 ? -5.500 2.241 23.183 1.00 86.94 230 SER A C 1
ATOM 1732 O O . SER A 1 230 ? -5.693 1.202 22.548 1.00 86.94 230 SER A O 1
ATOM 1734 N N . SER A 1 231 ? -6.016 2.431 24.400 1.00 90.56 231 SER A N 1
ATOM 1735 C CA . SER A 1 231 ? -6.962 1.528 25.048 1.00 90.56 231 SER A CA 1
ATOM 1736 C C . SER A 1 231 ? -7.918 2.293 25.961 1.00 90.56 231 SER A C 1
ATOM 1738 O O . SER A 1 231 ? -7.562 3.318 26.543 1.00 90.56 231 SER A O 1
ATOM 1740 N N . CYS A 1 232 ? -9.151 1.808 26.074 1.00 93.38 232 CYS A N 1
ATOM 1741 C CA . CYS A 1 232 ? -10.180 2.398 26.916 1.00 93.38 232 CYS A CA 1
ATOM 1742 C C . CYS A 1 232 ? -11.048 1.303 27.534 1.00 93.38 232 CYS A C 1
ATOM 1744 O O . CYS A 1 232 ? -11.654 0.505 26.820 1.00 93.38 232 CYS A O 1
ATOM 1746 N N . THR A 1 233 ? -11.158 1.306 28.860 1.00 94.56 233 THR A N 1
ATOM 1747 C CA . THR A 1 233 ? -12.123 0.462 29.571 1.00 94.56 233 THR A CA 1
ATOM 1748 C C . THR A 1 233 ? -13.486 1.146 29.609 1.00 94.56 233 THR A C 1
ATOM 1750 O O . THR A 1 233 ? -13.614 2.317 29.996 1.00 94.56 233 THR A O 1
ATOM 1753 N N . LEU A 1 234 ? -14.516 0.410 29.206 1.00 94.94 234 LEU A N 1
ATOM 1754 C CA . LEU A 1 234 ? -15.914 0.806 29.242 1.00 94.94 234 LEU A CA 1
ATOM 1755 C C . LEU A 1 234 ? -16.644 -0.055 30.274 1.00 94.94 234 LEU A C 1
ATOM 1757 O O . LEU A 1 234 ? -16.774 -1.263 30.095 1.00 94.94 234 LEU A O 1
ATOM 1761 N N . PHE A 1 235 ? -17.123 0.571 31.346 1.00 94.69 235 PHE A N 1
ATOM 1762 C CA . PHE A 1 235 ? -18.006 -0.079 32.310 1.00 94.69 235 PHE A CA 1
ATOM 1763 C C . PHE A 1 235 ? -19.422 -0.114 31.736 1.00 94.69 235 PHE A C 1
ATOM 1765 O O . PHE A 1 235 ? -19.939 0.913 31.288 1.00 94.69 235 PHE A O 1
ATOM 1772 N N . LEU A 1 236 ? -20.016 -1.302 31.703 1.00 94.00 236 LEU A N 1
ATOM 1773 C CA . LEU A 1 236 ? -21.353 -1.527 31.174 1.00 94.00 236 LEU A CA 1
ATOM 1774 C C . LEU A 1 236 ? -22.379 -1.253 32.285 1.00 94.00 236 LEU A C 1
ATOM 1776 O O . LEU A 1 236 ? -22.160 -1.670 33.424 1.00 94.00 236 LEU A O 1
ATOM 1780 N N . PRO A 1 237 ? -23.481 -0.541 31.990 1.00 91.44 237 PRO A N 1
ATOM 1781 C CA . PRO A 1 237 ? -24.544 -0.337 32.965 1.00 91.44 237 PRO A CA 1
ATOM 1782 C C . PRO A 1 237 ? -25.254 -1.663 33.262 1.00 91.44 237 PRO A C 1
ATOM 1784 O O . PRO A 1 237 ? -25.063 -2.656 32.558 1.00 91.44 237 PRO A O 1
ATOM 1787 N N . ASN A 1 238 ? -26.104 -1.674 34.291 1.00 89.69 238 ASN A N 1
ATOM 1788 C CA . ASN A 1 238 ? -26.970 -2.820 34.539 1.00 89.69 238 ASN A CA 1
ATOM 1789 C C . ASN A 1 238 ? -27.947 -2.966 33.360 1.00 89.69 238 ASN A C 1
ATOM 1791 O O . ASN A 1 238 ? -28.849 -2.146 33.190 1.00 89.69 238 ASN A O 1
ATOM 1795 N N . MET A 1 239 ? -27.692 -3.952 32.505 1.00 91.12 239 MET A N 1
ATOM 1796 C CA . MET A 1 239 ? -28.404 -4.193 31.254 1.00 91.12 239 MET A CA 1
ATOM 1797 C C . MET A 1 239 ? -28.575 -5.695 31.053 1.00 91.12 239 MET A C 1
ATOM 1799 O O . MET A 1 239 ? -27.741 -6.485 31.504 1.00 91.12 239 MET A O 1
ATOM 1803 N N . GLU A 1 240 ? -29.654 -6.075 30.376 1.00 92.44 240 GLU A N 1
ATOM 1804 C CA . GLU A 1 240 ? -30.018 -7.475 30.172 1.00 92.44 240 GLU A CA 1
ATOM 1805 C C . GLU A 1 240 ? -28.980 -8.218 29.325 1.00 92.44 240 GLU A C 1
ATOM 1807 O O . GLU A 1 240 ? -28.310 -7.639 28.460 1.00 92.44 240 GLU A O 1
ATOM 1812 N N . SER A 1 241 ? -28.847 -9.518 29.567 1.00 93.44 241 SER A N 1
ATOM 1813 C CA . SER A 1 241 ? -28.031 -10.405 28.743 1.00 93.44 241 SER A CA 1
ATOM 1814 C C . SER A 1 241 ? -28.578 -10.419 27.315 1.00 93.44 241 SER A C 1
ATOM 1816 O O . SER A 1 241 ? -29.782 -10.534 27.094 1.00 93.44 241 SER A O 1
ATOM 1818 N N . GLY A 1 242 ? -27.705 -10.271 26.322 1.00 93.56 242 GLY A N 1
ATOM 1819 C CA . GLY A 1 242 ? -28.149 -10.068 24.945 1.00 93.56 242 GLY A CA 1
ATOM 1820 C C . GLY A 1 242 ? -27.060 -9.569 24.006 1.00 93.56 242 GLY A C 1
ATOM 1821 O O . GLY A 1 242 ? -25.882 -9.495 24.360 1.00 93.56 242 GLY A O 1
ATOM 1822 N N . VAL A 1 243 ? -27.459 -9.245 22.776 1.00 95.50 243 VAL A N 1
ATOM 1823 C CA . VAL A 1 243 ? -26.567 -8.704 21.744 1.00 95.50 243 VAL A CA 1
ATOM 1824 C C . VAL A 1 243 ? -26.704 -7.186 21.686 1.00 95.50 243 VAL A C 1
ATOM 1826 O O . VAL A 1 243 ? -27.806 -6.655 21.622 1.00 95.50 243 VAL A O 1
ATOM 1829 N N . TYR A 1 244 ? -25.568 -6.505 21.649 1.00 96.50 244 TYR A N 1
ATOM 1830 C CA . TYR A 1 244 ? -25.439 -5.057 21.579 1.00 96.50 244 TYR A CA 1
ATOM 1831 C C . TYR A 1 244 ? -24.454 -4.668 20.475 1.00 96.50 244 TYR A C 1
ATOM 1833 O O . TYR A 1 244 ? -23.666 -5.490 19.997 1.00 96.50 244 TYR A O 1
ATOM 1841 N N . LEU A 1 245 ? -24.488 -3.402 20.070 1.00 95.94 245 LEU A N 1
ATOM 1842 C CA . LEU A 1 245 ? -23.594 -2.844 19.061 1.00 95.94 245 LEU A CA 1
ATOM 1843 C C . LEU A 1 245 ? -22.748 -1.734 19.678 1.00 95.94 245 LEU A C 1
ATOM 1845 O O . LEU A 1 245 ? -23.265 -0.778 20.252 1.00 95.94 245 LEU A O 1
ATOM 1849 N N . LEU A 1 246 ? -21.432 -1.855 19.554 1.00 94.44 246 LEU A N 1
ATOM 1850 C CA . LEU A 1 246 ? -20.476 -0.852 19.992 1.00 94.44 246 LEU A CA 1
ATOM 1851 C C . LEU A 1 246 ? -19.985 -0.068 18.778 1.00 94.44 246 LEU A C 1
ATOM 1853 O O . LEU A 1 246 ? -19.442 -0.650 17.843 1.00 94.44 246 LEU A O 1
ATOM 1857 N N . ARG A 1 247 ? -20.190 1.248 18.786 1.00 92.88 247 ARG A N 1
ATOM 1858 C CA . ARG A 1 247 ? -19.843 2.145 17.683 1.00 92.88 247 ARG A CA 1
ATOM 1859 C C . ARG A 1 247 ? -18.729 3.102 18.077 1.0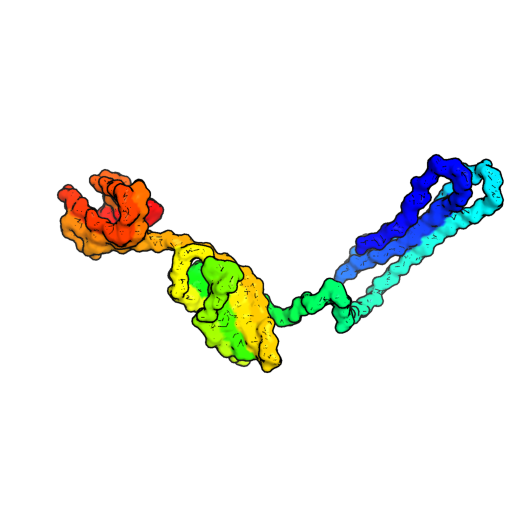0 92.88 247 ARG A C 1
ATOM 1861 O O . ARG A 1 247 ? -18.853 3.816 19.077 1.00 92.88 247 ARG A O 1
ATOM 1868 N N . ILE A 1 248 ? -17.693 3.162 17.245 1.00 91.62 248 ILE A N 1
ATOM 1869 C CA . ILE A 1 248 ? -16.588 4.120 17.340 1.00 91.62 248 ILE A CA 1
ATOM 1870 C C . ILE A 1 248 ? -16.300 4.614 15.922 1.00 91.62 248 ILE A C 1
ATOM 1872 O O . ILE A 1 248 ? -15.925 3.828 15.058 1.00 91.62 248 ILE A O 1
ATOM 1876 N N . ARG A 1 249 ? -16.493 5.916 15.672 1.00 86.62 249 ARG A N 1
ATOM 1877 C CA . ARG A 1 249 ? -16.497 6.491 14.310 1.00 86.62 249 ARG A CA 1
ATOM 1878 C C . ARG A 1 249 ? -17.506 5.757 13.411 1.00 86.62 249 ARG A C 1
ATOM 1880 O O . ARG A 1 249 ? -18.661 5.609 13.810 1.00 86.62 249 ARG A O 1
ATOM 1887 N N . ASP A 1 250 ? -17.052 5.292 12.249 1.00 81.12 250 ASP A N 1
ATOM 1888 C CA . ASP A 1 250 ? -17.817 4.529 11.266 1.00 81.12 250 ASP A CA 1
ATOM 1889 C C . ASP A 1 250 ? -17.741 3.007 11.503 1.00 81.12 250 ASP A C 1
ATOM 1891 O O . ASP A 1 250 ? -18.371 2.242 10.776 1.00 81.12 250 ASP A O 1
ATOM 1895 N N . GLU A 1 251 ? -16.996 2.543 12.517 1.00 85.69 251 GLU A N 1
ATOM 1896 C CA . GLU A 1 251 ? -16.927 1.121 12.863 1.00 85.69 251 GLU A CA 1
ATOM 1897 C C . GLU A 1 251 ? -18.031 0.737 13.856 1.00 85.69 251 GLU A C 1
ATOM 1899 O O . GLU A 1 251 ? -18.233 1.393 14.884 1.00 85.69 251 GLU A O 1
ATOM 1904 N N . MET A 1 252 ? -18.720 -0.369 13.562 1.00 89.44 252 MET A N 1
ATOM 1905 C CA . MET A 1 252 ? -19.645 -1.044 14.471 1.00 89.44 252 MET A CA 1
ATOM 1906 C C . MET A 1 252 ? -19.146 -2.450 14.787 1.00 89.44 252 MET A C 1
ATOM 1908 O O . MET A 1 252 ? -18.801 -3.219 13.894 1.00 89.44 252 MET A O 1
ATOM 1912 N N . MET A 1 253 ? -19.161 -2.803 16.067 1.00 91.19 253 MET A N 1
ATOM 1913 C CA . MET A 1 253 ? -18.723 -4.097 16.579 1.00 91.19 253 MET A CA 1
ATOM 1914 C C . MET A 1 253 ? -19.849 -4.751 17.369 1.00 91.19 253 MET A C 1
ATOM 1916 O O . MET A 1 253 ? -20.531 -4.099 18.157 1.00 91.19 253 MET A O 1
ATOM 1920 N N . LYS A 1 254 ? -20.028 -6.059 17.193 1.00 92.88 254 LYS A N 1
ATOM 1921 C CA . LYS A 1 254 ? -20.979 -6.843 17.984 1.00 92.88 254 LYS A CA 1
ATOM 1922 C C . LYS A 1 254 ? -20.413 -7.091 19.380 1.00 92.88 254 LYS A C 1
ATOM 1924 O O . LYS A 1 254 ? -19.317 -7.630 19.512 1.00 92.88 254 LYS A O 1
ATOM 1929 N N . LEU A 1 255 ? -21.202 -6.801 20.404 1.00 94.94 255 LEU A N 1
ATOM 1930 C CA . LEU A 1 255 ? -20.917 -7.133 21.793 1.00 94.94 255 LEU A CA 1
ATOM 1931 C C . LEU A 1 255 ? -21.990 -8.083 22.333 1.00 94.94 255 LEU A C 1
ATOM 1933 O O . LEU A 1 255 ? -23.176 -7.838 22.153 1.00 94.94 255 LEU A O 1
ATOM 1937 N N . VAL A 1 256 ? -21.590 -9.164 22.996 1.00 95.81 256 VAL A N 1
ATOM 1938 C CA . VAL A 1 256 ? -22.501 -10.097 23.671 1.00 95.81 256 VAL A CA 1
ATOM 1939 C C . VAL A 1 256 ? -22.377 -9.879 25.175 1.00 95.81 256 VAL A C 1
ATOM 1941 O O . VAL A 1 256 ? -21.274 -9.961 25.701 1.00 95.81 256 VAL A O 1
ATOM 1944 N N . LYS A 1 257 ? -23.480 -9.597 25.870 1.00 94.25 257 LYS A N 1
ATOM 1945 C CA . LYS A 1 257 ? -23.546 -9.464 27.334 1.00 94.25 257 LYS A CA 1
ATOM 1946 C C . LYS A 1 257 ? -24.059 -10.764 27.950 1.00 94.25 257 LYS A C 1
ATOM 1948 O O . LYS A 1 257 ? -25.078 -11.277 27.487 1.00 94.25 257 LYS A O 1
ATOM 1953 N N . GLN A 1 258 ? -23.361 -11.260 28.973 1.00 89.75 258 GLN A N 1
ATOM 1954 C CA . GLN A 1 258 ? -23.790 -12.389 29.810 1.00 89.75 258 GLN A CA 1
ATOM 1955 C C . GLN A 1 258 ? -24.558 -11.929 31.033 1.00 89.75 258 GLN A C 1
ATOM 1957 O O . GLN A 1 258 ? -24.202 -10.868 31.592 1.00 89.75 258 GLN A O 1
#

Sequence (258 aa):
MEVRGGDADNDLIAGRCYGAGGGGGGGTIYFKNTIPPVTNNTNGGVAGINIDNNGCAAPILPDAGLAGAVISSYAFSSSVDPSDDCPFALSTLFISFNARLVNQKVLLEWEADVSRIKSFIPEKSFSSSRWEKISELLPVENKTKYEFTDNEVKPGTILYRLKMIMKDNAVKYSLLKKINIRAGNHFTVYPNPAGNQVTITGNISAGETISLLDINGKTILKKKITQPVSSCTLFLPNMESGVYLLRIRDEMMKLVKQ

pLDDT: mean 77.29, std 19.03, range [26.86, 97.38]

Mean predicted aligned error: 19.56 Å

Foldseek 3Di:
DDFDQDPPPPPPDPPDDDAFRAWGAFDDDDDPDPDDPDPDFQFTGDTGDDDDPPPDPDGDGHDTYHGDDDDPDDDDDDPPDDDPVPPCPPPPWDKDWDWDQDPNKIKIKMFTDLPFFAKKWKWKDQDPPDIDTPDIDGDDPPDGMDMDIGPPDDAAKMKIKIWTQTPVRDIDIDDIDIDHHHPPQDWDWPDAQDEFKIKIFGWAAAQWKKFKAAPVRHTPDIDHHHHIDRMDMDGHDPDDFAWIWIDTPPDIDIGTYD

Secondary structure (DSSP, 8-state):
----------TT-TT---PPPPPPPPPP---SSSPPS-----PPPPPPPP---SS-SSPPPPPPPPPPPP-S----PPPSS--TT---------EEEEEEEETTEEEEEEEE-GGGEEEEEEEEESSSS--EE---B---TT--EEEEEE----SEEEEEEEEEEETT--EEEPPPEEEEE------EEESSSBSSEEEEEEEE-TT-EEEEE-TT--EEEEEE-SS-EEEEEEEPPS--SEEEEEEETTEEEEEEE-

Nearest PDB structures (foldseek)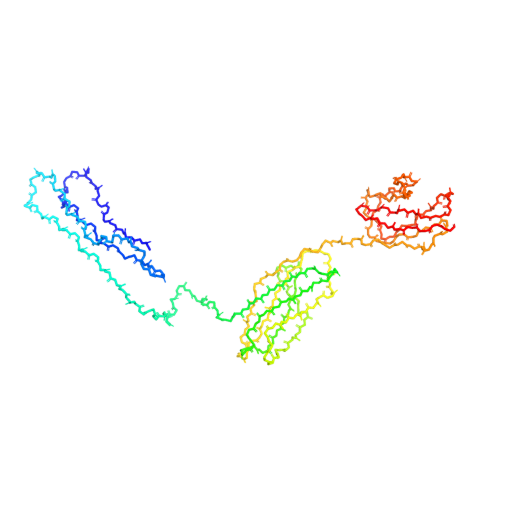:
  7c7u-assembly1_A  TM=3.515E-01  e=1.863E-05  Staphylococcus aureus
  7c7u-assembly2_B  TM=3.531E-01  e=2.061E-05  Staphylococcus aureus
  4xed-assembly1_A  TM=6.334E-01  e=2.171E-01  Thermoplasmatales archaeon SCGC AB-540-F20
  8oe4-assembly1_C  TM=3.680E-01  e=1.962E-01  Homo sapiens
  9fmb-assembly1_A  TM=3.119E-01  e=7.315E-01  Homo sapiens